Protein AF-A0A7X9T8T2-F1 (afdb_monomer)

Sequence (191 aa):
MSHIACLCGNDVRENNYENVWNFVADSLMDELADSQAFFGLEYRPGEKSEVWHCQECDRLILFDDGGIYVTRYMRRASGGKPPVGPDARRGVLYNDELFFDEIDRYLSEKTKRGEAPDYEFFDAKYAEGNPLLTSRIMRREVFDNPSSSFGNWYRAELSKTSLAIFDQNDVAYACPLKQWLVSPEDMAKLA

Mean predicted aligned error: 5.01 Å

Nearest PDB structures (foldseek):
  4lo0-assembly1_A  TM=2.371E-01  e=5.277E+00  Clostridium botulinum
  7seu-assembly4_D  TM=2.575E-01  e=8.561E+00  Escherichia coli
  3k8g-assembly2_B  TM=1.343E-01  e=2.005E+00  Treponema pallidum
  3tzg-assembly1_A  TM=1.684E-01  e=5.956E+00  Phocaeicola vulgatus ATCC 8482

Radius of gyration: 17.0 Å; Cα contacts (8 Å, |Δi|>4): 380; chains: 1; bounding box: 46×30×49 Å

Organism: NCBI:txid604330

Foldseek 3Di:
DPQPAPPVRHRQPPPDLLFKKKWAFPVQLVVCQQPFAPLQRAQDVLGMWIWGADPVQRKIFIDSHPPPDGPFIWHWDDDDDPPPDPSKTKGKMFRNPQQVVQVCVVVVVCCVVVNDWDADRHDPVPCPPHGHNGSNVCCCAPQVDPVHDGPGMFTWIDGSFKIFTDHSPPPVSPDTPIMITTDPVVVVVRD

pLDDT: mean 89.3, std 10.91, range [36.34, 98.12]

Secondary structure (DSSP, 8-state):
----B-TTS-BSSSS-TTSEEEEEEHHHHHHTTTTSBSTTPPP-TTTEEEEEEETTTTEEEEETTSSSS--EEEEEP-SS-----TT-EEEEEEEHHHHHHHHHHHHHHHHHTTSSPPPBSS-TTT-TTPPB-BHHHHIIIIIS-TT----SEEEEEE-SSEEEEE-TT-TT--S-SEEEEE-HHHHTT--

Structure (mmCIF, N/CA/C/O backbone):
data_AF-A0A7X9T8T2-F1
#
_entry.id   AF-A0A7X9T8T2-F1
#
loop_
_atom_site.group_PDB
_atom_site.id
_atom_site.type_symbol
_atom_site.label_atom_id
_atom_site.label_alt_id
_atom_site.label_comp_id
_atom_site.label_asym_id
_atom_site.label_entity_id
_atom_site.label_seq_id
_atom_site.pdbx_PDB_ins_code
_atom_site.Cartn_x
_atom_site.Cartn_y
_atom_site.Cartn_z
_atom_site.occupancy
_atom_site.B_iso_or_equiv
_atom_site.auth_seq_id
_atom_site.auth_comp_id
_atom_site.auth_asym_id
_atom_site.auth_atom_id
_atom_site.pdbx_PDB_model_num
ATOM 1 N N . MET A 1 1 ? 27.676 5.210 5.638 1.00 36.34 1 MET A N 1
ATOM 2 C CA . MET A 1 1 ? 26.264 4.797 5.525 1.00 36.34 1 MET A CA 1
ATOM 3 C C . MET A 1 1 ? 25.852 5.108 4.103 1.00 36.34 1 MET A C 1
ATOM 5 O O . MET A 1 1 ? 26.051 6.240 3.689 1.00 36.34 1 MET A O 1
ATOM 9 N N . SER A 1 2 ? 25.450 4.114 3.315 1.00 39.50 2 SER A N 1
ATOM 10 C CA . SER A 1 2 ? 24.982 4.341 1.947 1.00 39.50 2 SER A CA 1
ATOM 11 C C . SER A 1 2 ? 23.718 5.192 2.008 1.00 39.50 2 SER A C 1
ATOM 13 O O . SER A 1 2 ? 22.711 4.742 2.548 1.00 39.50 2 SER A O 1
ATOM 15 N N . HIS A 1 3 ? 23.787 6.425 1.512 1.00 49.03 3 HIS A N 1
ATOM 16 C CA . HIS A 1 3 ? 22.599 7.236 1.285 1.00 49.03 3 HIS A CA 1
ATOM 17 C C . HIS A 1 3 ? 21.696 6.434 0.345 1.00 49.03 3 HIS A C 1
ATOM 19 O O . HIS A 1 3 ? 22.107 6.118 -0.774 1.00 49.03 3 HIS A O 1
ATOM 25 N N . ILE A 1 4 ? 20.514 6.032 0.815 1.00 63.31 4 ILE A N 1
ATOM 26 C CA . ILE A 1 4 ? 19.473 5.459 -0.040 1.00 63.31 4 ILE A CA 1
ATOM 27 C C . ILE A 1 4 ? 18.920 6.637 -0.850 1.00 63.31 4 ILE A C 1
ATOM 29 O O . ILE A 1 4 ? 17.891 7.220 -0.539 1.00 63.31 4 ILE A O 1
ATOM 33 N N . ALA A 1 5 ? 19.696 7.073 -1.834 1.00 70.88 5 ALA A N 1
ATOM 34 C CA . ALA A 1 5 ? 19.354 8.158 -2.733 1.00 70.88 5 ALA A CA 1
ATOM 35 C C . ALA A 1 5 ? 18.740 7.575 -4.007 1.00 70.88 5 ALA A C 1
ATOM 37 O O . ALA A 1 5 ? 19.038 6.448 -4.415 1.00 70.88 5 ALA A O 1
ATOM 38 N N . CYS A 1 6 ? 17.898 8.356 -4.674 1.00 85.62 6 CYS A N 1
ATOM 39 C CA . CYS A 1 6 ? 17.460 8.006 -6.013 1.00 85.62 6 CYS A CA 1
ATOM 40 C C . CYS A 1 6 ? 18.664 7.982 -6.962 1.00 85.62 6 CYS A C 1
ATOM 42 O O . CYS A 1 6 ? 19.584 8.789 -6.848 1.00 85.62 6 CYS A O 1
ATOM 44 N N . LEU A 1 7 ? 18.621 7.120 -7.980 1.00 86.62 7 LEU A N 1
ATOM 45 C CA . LEU A 1 7 ? 19.662 7.039 -9.011 1.00 86.62 7 LEU A CA 1
ATOM 46 C C . LEU A 1 7 ? 19.849 8.340 -9.821 1.00 86.62 7 LEU A C 1
ATOM 48 O O . LEU A 1 7 ? 20.825 8.451 -10.558 1.00 86.62 7 LEU A O 1
ATOM 52 N N . CYS A 1 8 ? 18.942 9.321 -9.708 1.00 86.75 8 CYS A N 1
ATOM 53 C CA . CYS A 1 8 ? 19.137 10.665 -10.270 1.00 86.75 8 CYS A CA 1
ATOM 54 C C . CYS A 1 8 ? 20.032 11.577 -9.412 1.00 86.75 8 CYS A C 1
ATOM 56 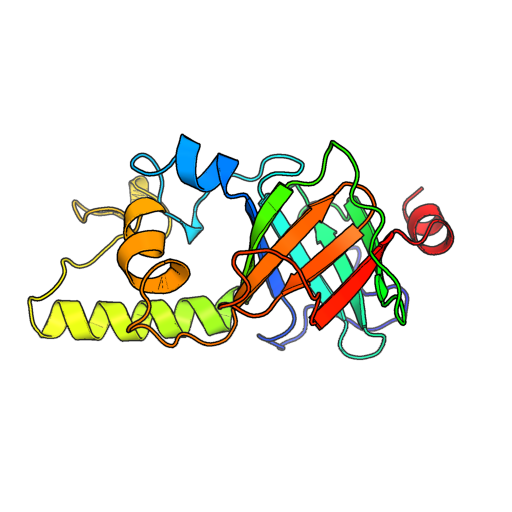O O . CYS A 1 8 ? 20.343 12.679 -9.848 1.00 86.75 8 CYS A O 1
ATOM 58 N N . GLY A 1 9 ? 20.447 11.131 -8.223 1.00 81.50 9 GLY A N 1
ATOM 59 C CA . GLY A 1 9 ? 21.241 11.910 -7.272 1.00 81.50 9 GLY A CA 1
ATOM 60 C C . GLY A 1 9 ? 20.423 12.626 -6.196 1.00 81.50 9 GLY A C 1
ATOM 61 O O . GLY A 1 9 ? 21.025 13.190 -5.289 1.00 81.50 9 GLY A O 1
ATOM 62 N N . ASN A 1 10 ? 19.087 12.579 -6.261 1.00 81.81 10 ASN A N 1
ATOM 63 C CA . ASN A 1 10 ? 18.230 13.170 -5.233 1.00 81.81 10 ASN A CA 1
ATOM 64 C C . ASN A 1 10 ? 18.219 12.333 -3.951 1.00 81.81 10 ASN A C 1
ATOM 66 O O . ASN A 1 10 ? 17.995 11.117 -4.016 1.00 81.81 10 ASN A O 1
ATOM 70 N N . ASP A 1 11 ? 18.356 12.985 -2.798 1.00 78.19 11 ASP A N 1
ATOM 71 C CA . ASP A 1 11 ? 18.040 12.359 -1.518 1.00 78.19 11 ASP A CA 1
ATOM 72 C C . ASP A 1 11 ? 16.519 12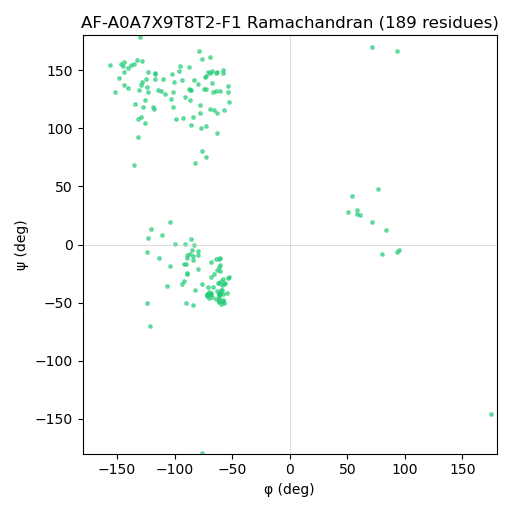.357 -1.338 1.00 78.19 11 ASP A C 1
ATOM 74 O O . ASP A 1 11 ? 15.873 13.400 -1.265 1.00 78.19 11 ASP A O 1
ATOM 78 N N . VAL A 1 12 ? 15.924 11.166 -1.344 1.00 73.50 12 VAL A N 1
ATOM 79 C CA . VAL A 1 12 ? 14.466 11.022 -1.276 1.00 73.50 12 VAL A CA 1
ATOM 80 C C . VAL A 1 12 ? 13.961 11.189 0.161 1.00 73.50 12 VAL A C 1
ATOM 82 O O . VAL A 1 12 ? 12.787 11.503 0.349 1.00 73.50 12 VAL A O 1
ATOM 85 N N . ARG A 1 13 ? 14.820 11.010 1.175 1.00 66.44 13 ARG A N 1
ATOM 86 C CA . ARG A 1 13 ? 14.401 10.959 2.581 1.00 66.44 13 ARG A CA 1
ATOM 87 C C . ARG A 1 13 ? 14.437 12.318 3.285 1.00 66.44 13 ARG A C 1
ATOM 89 O O . ARG A 1 13 ? 13.821 12.456 4.339 1.00 66.44 13 ARG A O 1
ATOM 96 N N . GLU A 1 14 ? 15.120 13.329 2.751 1.00 55.59 14 GLU A N 1
ATOM 97 C CA . GLU A 1 14 ? 15.222 14.616 3.450 1.00 55.59 14 GLU A CA 1
ATOM 98 C C . GLU A 1 14 ? 13.897 15.412 3.414 1.00 55.59 14 GLU A C 1
ATOM 100 O O . GLU A 1 14 ? 13.559 16.068 2.433 1.00 55.59 14 GLU A O 1
ATOM 105 N N . ASN A 1 15 ? 13.172 15.377 4.543 1.00 54.19 15 ASN A N 1
ATOM 106 C CA . ASN A 1 15 ? 12.112 16.310 4.964 1.00 54.19 15 ASN A CA 1
ATOM 107 C C . ASN A 1 15 ? 10.900 16.479 4.030 1.00 54.19 15 ASN A C 1
ATOM 109 O O . ASN A 1 15 ? 10.284 17.547 4.028 1.00 54.19 15 ASN A O 1
ATOM 113 N N . ASN A 1 16 ? 10.529 15.454 3.260 1.00 76.75 16 ASN A N 1
ATOM 114 C CA . ASN A 1 16 ? 9.307 15.503 2.463 1.00 76.75 16 ASN A CA 1
ATOM 115 C C . ASN A 1 16 ? 8.383 14.316 2.750 1.00 76.75 16 ASN A C 1
ATOM 117 O O . ASN A 1 16 ? 8.593 13.203 2.264 1.00 76.75 16 ASN A O 1
ATOM 121 N N . TYR A 1 17 ? 7.326 14.617 3.502 1.00 79.25 17 TYR A N 1
ATOM 122 C CA . TYR A 1 17 ? 6.273 13.692 3.913 1.00 79.25 17 TYR A CA 1
ATOM 123 C C . TYR A 1 17 ? 5.522 13.069 2.725 1.00 79.25 17 TYR A C 1
ATOM 125 O O . TYR A 1 17 ? 4.906 12.018 2.848 1.00 79.25 17 TYR A O 1
ATOM 133 N N . GLU A 1 18 ? 5.610 13.654 1.528 1.00 84.50 18 GLU A N 1
ATOM 134 C CA . GLU A 1 18 ? 4.958 13.139 0.319 1.00 84.50 18 GLU A CA 1
ATOM 135 C C . GLU A 1 18 ? 5.715 11.977 -0.347 1.00 84.50 18 GLU A C 1
ATOM 137 O O . GLU A 1 18 ? 5.194 11.352 -1.276 1.00 84.50 18 GLU A O 1
ATOM 142 N N . ASN A 1 19 ? 6.942 11.676 0.089 1.00 88.50 19 ASN A N 1
ATOM 143 C CA . ASN A 1 19 ? 7.823 10.760 -0.636 1.00 88.50 19 ASN A CA 1
ATOM 144 C C . ASN A 1 19 ? 7.658 9.293 -0.234 1.00 88.50 19 ASN A C 1
ATOM 146 O O . ASN A 1 19 ? 7.966 8.423 -1.046 1.00 88.50 19 ASN A O 1
ATOM 150 N N . VAL A 1 20 ? 7.196 8.993 0.981 1.00 92.38 20 VAL A N 1
ATOM 151 C CA . VAL A 1 20 ? 7.118 7.615 1.488 1.00 92.38 20 VAL A CA 1
ATOM 152 C C . VAL A 1 20 ? 5.683 7.116 1.431 1.00 92.38 20 VAL A C 1
ATOM 154 O O . VAL A 1 20 ? 4.761 7.736 1.954 1.00 92.38 20 VAL A O 1
ATOM 157 N N . TRP A 1 21 ? 5.494 5.984 0.767 1.00 95.56 21 TRP A N 1
ATOM 158 C CA . TRP A 1 21 ? 4.210 5.318 0.609 1.00 95.56 21 TRP A CA 1
ATOM 159 C C . TRP A 1 21 ? 4.333 3.854 1.018 1.00 95.56 21 TRP A C 1
ATOM 161 O O . TRP A 1 21 ? 5.411 3.274 0.965 1.00 95.56 21 TRP A O 1
ATOM 171 N N . ASN A 1 22 ? 3.217 3.228 1.361 1.00 96.69 22 ASN A N 1
ATOM 172 C CA . ASN A 1 22 ? 3.134 1.818 1.695 1.00 96.69 22 ASN A CA 1
ATOM 173 C C . ASN A 1 22 ? 2.078 1.152 0.826 1.00 96.69 22 ASN A C 1
ATOM 175 O O . ASN A 1 22 ? 0.919 1.570 0.806 1.00 96.69 22 ASN A O 1
ATOM 179 N N . PHE A 1 23 ? 2.482 0.106 0.114 1.00 97.81 23 PHE A N 1
ATOM 180 C CA . PHE A 1 23 ? 1.555 -0.814 -0.524 1.00 97.81 23 PHE A CA 1
ATOM 181 C C . PHE A 1 23 ? 1.174 -1.906 0.471 1.00 97.81 23 PHE A C 1
ATOM 183 O O . PHE A 1 23 ? 2.058 -2.490 1.094 1.00 97.81 23 PHE A O 1
ATOM 190 N N . VAL A 1 24 ? -0.118 -2.213 0.575 1.00 98.06 24 VAL A N 1
ATOM 191 C CA . VAL A 1 24 ? -0.641 -3.346 1.346 1.00 98.06 24 VAL A CA 1
ATOM 192 C C . VAL A 1 24 ? -1.676 -4.076 0.501 1.00 98.06 24 VAL A C 1
ATOM 194 O O . VAL A 1 24 ? -2.684 -3.495 0.097 1.00 98.06 24 VAL A O 1
ATOM 197 N N . ALA A 1 25 ? -1.431 -5.356 0.248 1.00 97.38 25 ALA A N 1
ATOM 198 C CA . ALA A 1 25 ? -2.303 -6.224 -0.518 1.00 97.38 25 ALA A CA 1
ATOM 199 C C . ALA A 1 25 ? -3.594 -6.563 0.235 1.00 97.38 25 ALA A C 1
ATOM 201 O O . ALA A 1 25 ? -3.618 -6.731 1.457 1.00 97.38 25 ALA A O 1
ATOM 202 N N . ASP A 1 26 ? -4.662 -6.757 -0.533 1.00 96.81 26 ASP A N 1
ATOM 203 C CA . ASP A 1 26 ? -5.957 -7.204 -0.034 1.00 96.81 26 ASP A CA 1
ATOM 204 C C . ASP A 1 26 ? -5.866 -8.559 0.663 1.00 96.81 26 ASP A C 1
ATOM 206 O O . ASP A 1 26 ? -6.460 -8.734 1.722 1.00 96.81 26 ASP A O 1
ATOM 210 N N . SER A 1 27 ? -5.066 -9.485 0.125 1.00 96.50 27 SER A N 1
ATOM 211 C CA . SER A 1 27 ? -4.855 -10.802 0.729 1.00 96.50 27 SER A CA 1
ATOM 212 C C . SER A 1 27 ? -4.251 -10.721 2.130 1.00 96.50 27 SER A C 1
ATOM 214 O O . SER A 1 27 ? -4.708 -11.434 3.020 1.00 96.50 27 SER A O 1
ATOM 216 N N . LEU A 1 28 ? -3.277 -9.834 2.353 1.00 97.31 28 LEU A N 1
ATOM 217 C CA . LEU A 1 28 ? -2.692 -9.618 3.677 1.00 97.31 28 LEU A CA 1
ATOM 218 C C . LEU A 1 28 ? -3.685 -8.968 4.641 1.00 97.31 28 LEU A C 1
ATOM 220 O O . LEU A 1 28 ? -3.786 -9.380 5.798 1.00 97.31 28 LEU A O 1
ATOM 224 N N . MET A 1 29 ? -4.435 -7.970 4.160 1.00 97.75 29 MET A N 1
ATOM 225 C CA . MET A 1 29 ? -5.488 -7.334 4.950 1.00 97.75 29 MET A CA 1
ATOM 226 C C . MET A 1 29 ? -6.567 -8.332 5.373 1.00 97.75 29 MET A C 1
ATOM 228 O O . MET A 1 29 ? -7.035 -8.245 6.504 1.00 97.75 29 MET A O 1
ATOM 232 N N . ASP A 1 30 ? -6.943 -9.263 4.494 1.00 97.50 30 ASP A N 1
ATOM 233 C CA . ASP A 1 30 ? -7.943 -10.296 4.768 1.00 97.50 30 ASP A CA 1
ATOM 234 C C . ASP A 1 30 ? -7.420 -11.360 5.738 1.00 97.50 30 ASP A C 1
ATOM 236 O O . ASP A 1 30 ? -8.119 -11.733 6.681 1.00 97.50 30 ASP A O 1
ATOM 240 N N . GLU A 1 31 ? -6.187 -11.833 5.539 1.00 97.69 31 GLU A N 1
ATOM 241 C CA . GLU A 1 31 ? -5.570 -12.848 6.399 1.00 97.69 31 GLU A CA 1
ATOM 242 C C . GLU A 1 31 ? -5.423 -12.356 7.845 1.00 97.69 31 GLU A C 1
ATOM 244 O O . GLU A 1 31 ? -5.711 -13.095 8.786 1.00 97.69 31 GLU A O 1
ATOM 249 N N . LEU A 1 32 ? -5.005 -11.099 8.024 1.00 96.31 32 LEU A N 1
ATOM 250 C CA . LEU A 1 32 ? -4.695 -10.508 9.329 1.00 96.31 32 LEU A CA 1
ATOM 251 C C . LEU A 1 32 ? -5.784 -9.547 9.830 1.00 96.31 32 LEU A C 1
ATOM 253 O O . LEU A 1 32 ? -5.533 -8.730 10.719 1.00 96.31 32 LEU A O 1
ATOM 257 N N . ALA A 1 33 ? -6.998 -9.652 9.277 1.00 96.38 33 ALA A N 1
ATOM 258 C CA . ALA A 1 33 ? -8.069 -8.662 9.405 1.00 96.38 33 ALA A CA 1
ATOM 259 C C . ALA A 1 33 ? -8.437 -8.266 10.841 1.00 96.38 33 ALA A C 1
ATOM 261 O O . ALA A 1 33 ? -8.900 -7.144 11.057 1.00 96.38 33 ALA A O 1
ATOM 262 N N . ASP A 1 34 ? -8.242 -9.175 11.799 1.00 95.69 34 ASP A N 1
ATOM 263 C CA . ASP A 1 34 ? -8.596 -8.999 13.213 1.00 95.69 34 ASP A CA 1
ATOM 264 C C . ASP A 1 34 ? -7.413 -9.193 14.173 1.00 95.69 34 ASP A C 1
ATOM 266 O O . ASP A 1 34 ? -7.560 -8.988 15.375 1.00 95.69 34 ASP A O 1
ATOM 270 N N . SER A 1 35 ? -6.252 -9.623 13.672 1.00 93.94 35 SER A N 1
ATOM 271 C CA . SER A 1 35 ? -5.139 -10.085 14.512 1.00 93.94 35 SER A CA 1
ATOM 272 C C . SER A 1 35 ? -3.998 -9.084 14.651 1.00 93.94 35 SER A C 1
ATOM 274 O O . SER A 1 35 ? -3.182 -9.235 15.556 1.00 93.94 35 SER A O 1
ATOM 276 N N . GLN A 1 36 ? -3.905 -8.096 13.758 1.00 95.50 36 GLN A N 1
ATOM 277 C CA . GLN A 1 36 ? -2.849 -7.081 13.770 1.00 95.50 36 GLN A CA 1
ATOM 278 C C . GLN A 1 36 ? -3.417 -5.690 13.481 1.00 95.50 36 GLN A C 1
ATOM 280 O O . GLN A 1 36 ? -4.464 -5.545 12.842 1.00 95.50 36 GLN A O 1
ATOM 285 N N . ALA A 1 37 ? -2.713 -4.664 13.961 1.00 97.00 37 ALA A N 1
ATOM 286 C CA . ALA A 1 37 ? -3.009 -3.284 13.611 1.00 97.00 37 ALA A CA 1
ATOM 287 C C . ALA A 1 37 ? -2.566 -3.002 12.167 1.00 97.00 37 ALA A C 1
ATOM 289 O O . ALA A 1 37 ? -1.550 -3.524 11.709 1.00 97.00 37 ALA A O 1
ATOM 290 N N . PHE A 1 38 ? -3.327 -2.183 11.444 1.00 97.69 38 PHE A N 1
ATOM 291 C CA . PHE A 1 38 ? -3.130 -1.956 10.013 1.00 97.69 38 PHE A CA 1
ATOM 292 C C . PHE A 1 38 ? -1.758 -1.344 9.686 1.00 97.69 38 PHE A C 1
ATOM 294 O O . PHE A 1 38 ? -1.033 -1.861 8.833 1.00 97.69 38 PHE A O 1
ATOM 301 N N . PHE A 1 39 ? -1.360 -0.281 10.392 1.00 95.94 39 PHE A N 1
ATOM 302 C CA . PHE A 1 39 ? -0.064 0.365 10.150 1.00 95.94 39 PHE A CA 1
ATOM 303 C C . PHE A 1 39 ? 1.107 -0.539 10.565 1.00 95.94 39 PHE A C 1
ATOM 305 O O . PHE A 1 39 ? 2.168 -0.514 9.939 1.00 95.94 39 PHE A O 1
ATOM 312 N N . GLY A 1 40 ? 0.877 -1.421 11.540 1.00 94.56 40 GLY A N 1
ATOM 313 C CA . GLY A 1 40 ? 1.831 -2.423 12.012 1.00 94.56 40 GLY A CA 1
ATOM 314 C C . GLY A 1 40 ? 1.853 -3.748 11.250 1.00 94.56 40 GLY A C 1
ATOM 315 O O . GLY A 1 40 ? 2.574 -4.647 11.674 1.00 94.56 40 GLY A O 1
ATOM 316 N N . LEU A 1 41 ? 1.095 -3.900 10.153 1.00 95.81 41 LEU A N 1
ATOM 317 C CA . LEU A 1 41 ? 1.092 -5.150 9.383 1.00 95.81 41 LEU A CA 1
ATOM 318 C C . LEU A 1 41 ? 2.514 -5.554 8.982 1.00 95.81 41 LEU A C 1
ATOM 320 O O . LEU A 1 41 ? 3.304 -4.724 8.526 1.00 95.81 41 LEU A O 1
ATOM 324 N N . GLU A 1 42 ? 2.823 -6.836 9.125 1.00 93.31 42 GLU A N 1
ATOM 325 C CA . GLU A 1 42 ? 4.143 -7.370 8.804 1.00 93.31 42 GLU A CA 1
ATOM 326 C C . GLU A 1 42 ? 4.505 -7.252 7.312 1.00 93.31 42 GLU A C 1
ATOM 328 O O . GLU A 1 42 ? 3.657 -7.348 6.420 1.00 93.31 42 GLU A O 1
ATOM 333 N N . TYR A 1 43 ? 5.799 -7.072 7.035 1.00 91.25 43 TYR A N 1
ATOM 334 C CA . TYR A 1 43 ? 6.327 -7.063 5.674 1.00 91.25 43 TYR A CA 1
ATOM 335 C C . TYR A 1 43 ? 6.458 -8.488 5.142 1.00 91.25 43 TYR A C 1
ATOM 337 O O . TYR A 1 43 ? 7.184 -9.315 5.697 1.00 91.25 43 TYR A O 1
ATOM 345 N N . ARG A 1 44 ? 5.761 -8.769 4.039 1.00 91.06 44 ARG A N 1
ATOM 346 C CA . ARG A 1 44 ? 5.848 -10.039 3.314 1.00 91.06 44 ARG A CA 1
ATOM 347 C C . ARG A 1 44 ? 6.044 -9.750 1.822 1.00 91.06 44 ARG A C 1
ATOM 349 O O . ARG A 1 44 ? 5.289 -8.941 1.274 1.00 91.06 44 ARG A O 1
ATOM 356 N N . PRO A 1 45 ? 7.000 -10.411 1.140 1.00 84.38 45 PRO A N 1
ATOM 357 C CA . PRO A 1 45 ? 7.285 -10.145 -0.267 1.00 84.38 45 PRO A CA 1
ATOM 358 C C . PRO A 1 45 ? 6.042 -10.213 -1.162 1.00 84.38 45 PRO A C 1
ATOM 360 O O . PRO A 1 45 ? 5.372 -11.242 -1.234 1.00 84.38 45 PRO A O 1
ATOM 363 N N . GLY A 1 46 ? 5.759 -9.113 -1.866 1.00 83.62 46 GLY A N 1
ATOM 364 C CA . GLY A 1 46 ? 4.604 -8.973 -2.762 1.00 83.62 46 GLY A CA 1
ATOM 365 C C . GLY A 1 46 ? 3.270 -8.662 -2.073 1.00 83.62 46 GLY A C 1
ATOM 366 O O . GLY A 1 46 ? 2.306 -8.352 -2.764 1.00 83.62 46 GLY A O 1
ATOM 367 N N . GLU A 1 47 ? 3.206 -8.711 -0.743 1.00 94.31 47 GLU A N 1
ATOM 368 C CA . GLU A 1 47 ? 1.998 -8.423 0.039 1.00 94.31 47 GLU A CA 1
ATOM 369 C C . GLU A 1 47 ? 2.080 -7.069 0.756 1.00 94.31 47 GLU A C 1
ATOM 371 O O . GLU A 1 47 ? 1.074 -6.376 0.855 1.00 94.31 47 GLU A O 1
ATOM 376 N N . LYS A 1 48 ? 3.263 -6.661 1.230 1.00 96.25 48 LYS A N 1
ATOM 377 C CA . LYS A 1 48 ? 3.499 -5.314 1.763 1.00 96.25 48 LYS A CA 1
ATOM 378 C C . LYS A 1 48 ? 4.866 -4.804 1.328 1.00 96.25 48 LYS A C 1
ATOM 380 O O . LYS A 1 48 ? 5.850 -5.536 1.421 1.00 96.25 48 LYS A O 1
ATOM 385 N N . SER A 1 49 ? 4.914 -3.555 0.875 1.00 95.75 49 SER A N 1
ATOM 386 C CA . SER A 1 49 ? 6.152 -2.906 0.438 1.00 95.75 49 SER A CA 1
ATOM 387 C C . SER A 1 49 ? 6.141 -1.433 0.815 1.00 95.75 49 SER A C 1
ATOM 389 O O . SER A 1 49 ? 5.149 -0.744 0.581 1.00 95.75 49 SER A O 1
ATOM 391 N N . GLU A 1 50 ? 7.270 -0.939 1.305 1.00 94.88 50 GLU A N 1
ATOM 392 C CA . GLU A 1 50 ? 7.527 0.495 1.383 1.00 94.88 50 GLU A CA 1
ATOM 393 C C . GLU A 1 50 ? 7.958 0.978 -0.010 1.00 94.88 50 GLU A C 1
ATOM 395 O O . GLU A 1 50 ? 8.693 0.298 -0.735 1.00 94.88 50 GLU A O 1
ATOM 400 N N . VAL A 1 51 ? 7.451 2.130 -0.426 1.00 94.75 51 VAL A N 1
ATOM 401 C CA . VAL A 1 51 ? 7.591 2.681 -1.771 1.00 94.75 51 VAL A CA 1
ATOM 402 C C . VAL A 1 51 ? 8.015 4.132 -1.645 1.00 94.75 51 VAL A C 1
ATOM 404 O O . VAL A 1 51 ? 7.225 4.995 -1.275 1.00 94.75 51 VAL A O 1
ATOM 407 N N . TRP A 1 52 ? 9.267 4.417 -1.982 1.00 94.00 52 TRP A N 1
ATOM 408 C CA . TRP A 1 52 ? 9.763 5.784 -2.025 1.00 94.00 52 TRP A CA 1
ATOM 409 C C . TRP A 1 52 ? 9.579 6.359 -3.418 1.00 94.00 52 TRP A C 1
ATOM 411 O O . TRP A 1 52 ? 10.032 5.786 -4.413 1.00 94.00 52 TRP A O 1
ATOM 421 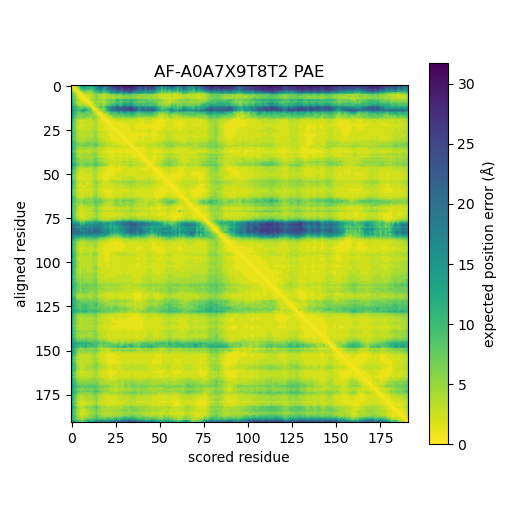N N . HIS A 1 53 ? 8.941 7.517 -3.484 1.00 93.50 53 HIS A N 1
ATOM 422 C CA . HIS A 1 53 ? 8.704 8.267 -4.701 1.00 93.50 53 HIS A CA 1
ATOM 423 C C . HIS A 1 53 ? 9.692 9.424 -4.813 1.00 93.50 53 HIS A C 1
ATOM 425 O O . HIS A 1 53 ? 9.729 10.333 -3.991 1.00 93.50 53 HIS A O 1
ATOM 431 N N . CYS A 1 54 ? 10.510 9.402 -5.863 1.00 91.88 54 CYS A N 1
ATOM 432 C CA . CYS A 1 54 ? 11.385 10.516 -6.188 1.00 91.88 54 CYS A CA 1
ATOM 433 C C . CYS A 1 54 ? 10.612 11.562 -6.999 1.00 91.88 54 CYS A C 1
ATOM 435 O O . CYS A 1 54 ? 10.340 11.344 -8.180 1.00 91.88 54 CYS A O 1
ATOM 437 N N . GLN A 1 55 ? 10.320 12.718 -6.404 1.00 88.75 55 GLN A N 1
ATOM 438 C CA . GLN A 1 55 ? 9.572 13.788 -7.074 1.00 88.75 55 GLN A CA 1
ATOM 439 C C . GLN A 1 55 ? 10.314 14.419 -8.265 1.00 88.75 55 GLN A C 1
ATOM 441 O O . GLN A 1 55 ? 9.671 14.916 -9.186 1.00 88.75 55 GLN A O 1
ATOM 446 N N . GLU A 1 56 ? 11.650 14.362 -8.295 1.00 89.75 56 GLU A N 1
ATOM 447 C CA . GLU A 1 56 ? 12.434 14.959 -9.386 1.00 89.75 56 GLU A CA 1
ATOM 448 C C . GLU A 1 56 ? 12.325 14.190 -10.707 1.00 89.75 56 GLU A C 1
ATOM 450 O O . GLU A 1 56 ? 12.230 14.786 -11.778 1.00 89.75 56 GLU A O 1
ATOM 455 N N . CYS A 1 57 ? 12.374 12.857 -10.648 1.00 91.19 57 CYS A N 1
ATOM 456 C CA . CYS A 1 57 ? 12.418 12.006 -11.842 1.00 91.19 57 CYS A CA 1
ATOM 457 C C . CYS A 1 57 ? 11.284 10.979 -11.913 1.00 91.19 57 CYS A C 1
ATOM 459 O O . CYS A 1 57 ? 11.276 10.133 -12.808 1.00 91.19 57 CYS A O 1
ATOM 461 N N . ASP A 1 58 ? 10.338 11.048 -10.976 1.00 93.00 58 ASP A N 1
ATOM 462 C CA . ASP A 1 58 ? 9.150 10.199 -10.896 1.00 93.00 58 ASP A CA 1
ATOM 463 C C . ASP A 1 58 ? 9.475 8.695 -10.806 1.00 93.00 58 ASP A C 1
ATOM 465 O O . ASP A 1 58 ? 8.701 7.840 -11.238 1.00 93.00 58 ASP A O 1
ATOM 469 N N . ARG A 1 59 ? 10.659 8.357 -10.281 1.00 93.50 59 ARG A N 1
ATOM 470 C CA . ARG A 1 59 ? 11.101 6.976 -10.049 1.00 93.50 59 ARG A CA 1
ATOM 471 C C . ARG A 1 59 ? 10.547 6.473 -8.722 1.00 93.50 59 ARG A C 1
ATOM 473 O O . ARG A 1 59 ? 10.549 7.211 -7.739 1.00 93.50 59 ARG A O 1
ATOM 480 N N . LEU A 1 60 ? 10.158 5.202 -8.695 1.00 94.44 60 LEU A N 1
ATOM 481 C CA . LEU A 1 60 ? 9.852 4.489 -7.461 1.00 94.44 60 LEU A CA 1
ATOM 482 C C . LEU A 1 60 ? 11.020 3.602 -7.042 1.00 94.44 60 LEU A C 1
ATOM 484 O O . LEU A 1 60 ? 11.642 2.939 -7.880 1.00 94.44 60 LEU A O 1
ATOM 488 N N . ILE A 1 61 ? 11.282 3.582 -5.742 1.00 93.50 61 ILE A N 1
ATOM 489 C CA . ILE A 1 61 ? 12.258 2.728 -5.069 1.00 93.50 61 ILE A CA 1
ATOM 490 C C . ILE A 1 61 ? 11.466 1.875 -4.081 1.00 93.50 61 ILE A C 1
ATOM 492 O O . ILE A 1 61 ? 10.785 2.424 -3.222 1.00 93.50 61 ILE A O 1
ATOM 496 N N . LEU A 1 62 ? 11.484 0.553 -4.238 1.00 93.62 62 LEU A N 1
ATOM 497 C CA . LEU A 1 62 ? 10.648 -0.342 -3.436 1.00 93.62 62 LEU A CA 1
ATOM 498 C C . LEU A 1 62 ? 11.484 -1.163 -2.459 1.00 93.62 62 LEU A C 1
ATOM 500 O O . LEU A 1 62 ? 12.542 -1.681 -2.828 1.00 93.62 62 LEU A O 1
ATOM 504 N N . PHE A 1 63 ? 10.934 -1.376 -1.269 1.00 93.06 63 PHE A N 1
ATOM 505 C CA . PHE A 1 63 ? 11.506 -2.174 -0.189 1.00 93.06 63 PHE A CA 1
ATOM 506 C C . PHE A 1 63 ? 10.453 -3.179 0.286 1.00 93.06 63 PHE A C 1
ATOM 508 O O . PHE A 1 63 ? 9.449 -2.802 0.886 1.00 93.06 63 PHE A O 1
ATOM 515 N N . ASP A 1 64 ? 10.663 -4.467 0.009 1.00 92.25 64 ASP A N 1
ATOM 516 C CA . ASP A 1 64 ? 9.737 -5.531 0.441 1.00 92.25 64 ASP A CA 1
ATOM 517 C C . ASP A 1 64 ? 9.975 -5.993 1.885 1.00 92.25 64 ASP A C 1
ATOM 519 O O . ASP A 1 64 ? 9.302 -6.901 2.366 1.00 92.25 64 ASP A O 1
ATOM 523 N N . ASP A 1 65 ?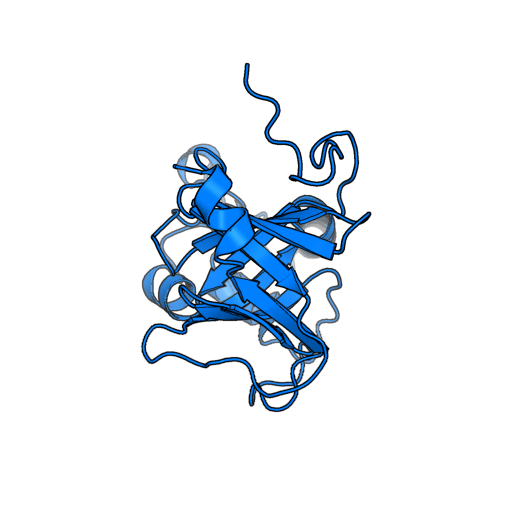 10.958 -5.403 2.559 1.00 87.75 65 ASP A N 1
ATOM 524 C CA . ASP A 1 65 ? 11.441 -5.784 3.886 1.00 87.75 65 ASP A CA 1
ATOM 525 C C . ASP A 1 65 ? 11.312 -4.660 4.925 1.00 87.75 65 ASP A C 1
ATOM 527 O O . ASP A 1 65 ? 11.892 -4.754 6.006 1.00 87.75 65 ASP A O 1
ATOM 531 N N . GLY A 1 66 ? 10.553 -3.606 4.612 1.00 82.69 66 GLY A N 1
ATOM 532 C CA . GLY A 1 66 ? 10.370 -2.457 5.502 1.00 82.69 66 GLY A CA 1
ATOM 533 C C . GLY A 1 66 ? 11.566 -1.515 5.534 1.00 82.69 66 GLY A C 1
ATOM 534 O O . GLY A 1 66 ? 12.052 -1.151 6.604 1.00 82.69 66 GLY A O 1
ATOM 535 N N . GLY A 1 67 ? 12.070 -1.158 4.352 1.00 83.62 67 GLY A N 1
ATOM 536 C CA . GLY A 1 67 ? 13.074 -0.105 4.200 1.00 83.62 67 GLY A CA 1
ATOM 537 C C . GLY A 1 67 ? 14.520 -0.552 4.426 1.00 83.62 67 GLY A C 1
ATOM 538 O O . GLY A 1 67 ? 15.400 0.303 4.547 1.00 83.62 67 GLY A O 1
ATOM 539 N N . ILE A 1 68 ? 14.801 -1.861 4.488 1.00 85.25 68 ILE A N 1
ATOM 540 C CA . ILE A 1 68 ? 16.156 -2.367 4.759 1.00 85.25 68 ILE A CA 1
ATOM 541 C C . ILE A 1 68 ? 16.967 -2.422 3.463 1.00 85.25 68 ILE A C 1
ATOM 543 O O . ILE A 1 68 ? 18.068 -1.866 3.403 1.00 85.25 68 ILE A O 1
ATOM 547 N N . TYR A 1 69 ? 16.432 -3.052 2.413 1.00 87.19 69 TYR A N 1
ATOM 548 C CA . TYR A 1 69 ? 17.115 -3.189 1.129 1.00 87.19 69 TYR A CA 1
ATOM 549 C C . TYR A 1 69 ? 16.240 -2.744 -0.039 1.00 87.19 69 TYR A C 1
ATOM 551 O O . TYR A 1 69 ? 15.064 -3.092 -0.150 1.00 87.19 69 TYR A O 1
ATOM 559 N N . VAL A 1 70 ? 16.847 -2.005 -0.974 1.00 90.19 70 VAL A N 1
ATOM 560 C CA . VAL A 1 70 ? 16.186 -1.691 -2.242 1.00 90.19 70 VAL A CA 1
ATOM 561 C C . VAL A 1 70 ? 15.994 -2.990 -3.017 1.00 90.19 70 VAL A C 1
ATOM 563 O O . VAL A 1 70 ? 16.955 -3.627 -3.444 1.00 90.19 70 VAL A O 1
ATOM 566 N N . THR A 1 71 ? 14.738 -3.359 -3.231 1.00 91.44 71 THR A N 1
ATOM 567 C CA . THR A 1 71 ? 14.363 -4.567 -3.972 1.00 91.44 71 THR A CA 1
ATOM 568 C C . THR A 1 71 ? 14.118 -4.282 -5.442 1.00 91.44 71 THR A C 1
ATOM 570 O O . THR A 1 71 ? 14.396 -5.138 -6.282 1.00 91.44 71 THR A O 1
ATOM 573 N N . ARG A 1 72 ? 13.580 -3.098 -5.771 1.00 91.62 72 ARG A N 1
ATOM 574 C CA . ARG A 1 72 ? 13.240 -2.712 -7.146 1.00 91.62 72 ARG A CA 1
ATOM 575 C C . ARG A 1 72 ? 13.382 -1.211 -7.375 1.00 91.62 72 ARG A C 1
ATOM 577 O O . ARG A 1 72 ? 12.980 -0.409 -6.537 1.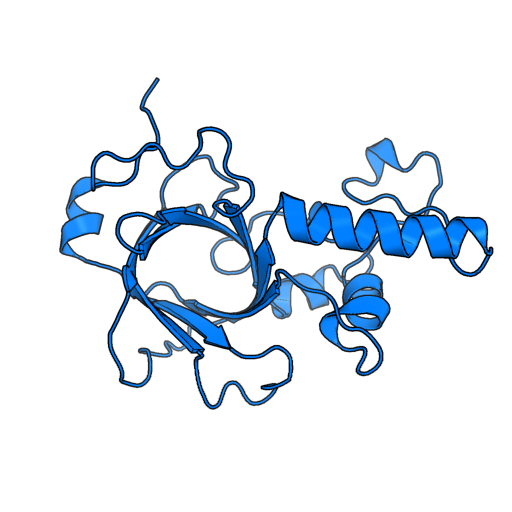00 91.6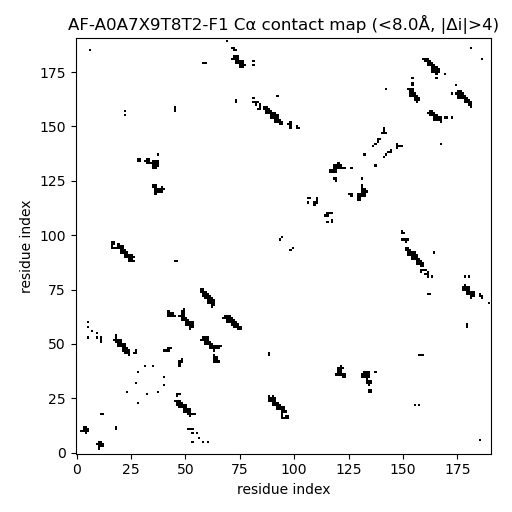2 72 ARG A O 1
ATOM 584 N N . TYR A 1 73 ? 13.839 -0.854 -8.573 1.00 93.38 73 TYR A N 1
ATOM 585 C CA . TYR A 1 73 ? 13.669 0.474 -9.157 1.00 93.38 73 TYR A CA 1
ATOM 586 C C . TYR A 1 73 ? 12.653 0.415 -10.297 1.00 93.38 73 TYR A C 1
ATOM 588 O O . TYR A 1 73 ? 12.788 -0.399 -11.217 1.00 93.38 73 TYR A O 1
ATOM 596 N N . MET A 1 74 ? 11.659 1.303 -10.268 1.00 93.69 74 MET A N 1
ATOM 597 C CA . MET A 1 74 ? 10.644 1.399 -11.316 1.00 93.69 74 MET A CA 1
ATOM 598 C C . MET A 1 74 ? 10.571 2.807 -11.906 1.00 93.69 74 MET A C 1
ATOM 600 O O . MET A 1 74 ? 10.554 3.799 -11.180 1.00 93.69 74 MET A O 1
ATOM 604 N N . ARG A 1 75 ? 10.495 2.902 -13.234 1.00 94.19 75 ARG A N 1
ATOM 605 C CA . ARG A 1 75 ? 10.327 4.169 -13.962 1.00 94.19 75 ARG A CA 1
ATOM 606 C C . ARG A 1 75 ? 8.884 4.323 -14.413 1.00 94.19 75 ARG A C 1
ATOM 608 O O . ARG A 1 75 ? 8.237 3.333 -14.760 1.00 94.19 75 ARG A O 1
ATOM 615 N N . ARG A 1 76 ? 8.394 5.562 -14.449 1.00 93.56 76 ARG A N 1
ATOM 616 C CA . ARG A 1 76 ? 7.052 5.847 -14.957 1.00 93.56 76 ARG A CA 1
ATOM 617 C C . ARG A 1 76 ? 6.939 5.427 -16.419 1.00 93.56 76 ARG A C 1
ATOM 619 O O . ARG A 1 76 ? 7.794 5.769 -17.232 1.00 93.56 76 ARG A O 1
ATOM 626 N N . ALA A 1 77 ? 5.867 4.715 -16.748 1.00 89.81 77 ALA A N 1
ATOM 627 C CA . ALA A 1 77 ? 5.543 4.360 -18.123 1.00 89.81 77 ALA A CA 1
ATOM 628 C C . ALA A 1 77 ? 4.436 5.273 -18.665 1.00 89.81 77 ALA A C 1
ATOM 630 O O . ALA A 1 77 ? 3.405 5.488 -18.023 1.00 89.81 77 ALA A O 1
ATOM 631 N N . SER A 1 78 ? 4.647 5.819 -19.861 1.00 80.19 78 SER A N 1
ATOM 632 C CA . SER A 1 78 ? 3.672 6.646 -20.570 1.00 80.19 78 SER A CA 1
ATOM 633 C C . SER A 1 78 ? 2.714 5.775 -21.388 1.00 80.19 78 SER A C 1
ATOM 635 O O . SER A 1 78 ? 3.048 5.306 -22.471 1.00 80.19 78 SER A O 1
ATOM 637 N N . GLY A 1 79 ? 1.492 5.595 -20.880 1.00 66.69 79 GLY A N 1
ATOM 638 C CA . GLY A 1 79 ? 0.421 4.882 -21.584 1.00 66.69 79 GLY A CA 1
ATOM 639 C C . GLY A 1 79 ? 0.617 3.362 -21.694 1.00 66.69 79 GLY A C 1
ATOM 640 O O . GLY A 1 79 ? 1.664 2.814 -21.360 1.00 66.69 79 GLY A O 1
ATOM 641 N N . GLY A 1 80 ? -0.432 2.673 -22.149 1.00 61.66 80 GLY A N 1
ATOM 642 C CA . GLY A 1 80 ? -0.496 1.207 -22.202 1.00 61.66 80 GLY A CA 1
ATOM 643 C C . GLY A 1 80 ? -1.142 0.586 -20.960 1.00 61.66 80 GLY A C 1
ATOM 644 O O . GLY A 1 80 ? -1.351 1.256 -19.953 1.00 61.66 80 GLY A O 1
ATOM 645 N N . LYS A 1 81 ? -1.490 -0.701 -21.054 1.00 62.72 81 LYS A N 1
ATOM 646 C CA . LYS A 1 81 ? -1.858 -1.499 -19.880 1.00 62.72 81 LYS A CA 1
ATOM 647 C C . LYS A 1 81 ? -0.568 -2.056 -19.274 1.00 62.72 81 LYS A C 1
ATOM 649 O O . LYS A 1 81 ? 0.246 -2.572 -20.046 1.00 62.72 81 LYS A O 1
ATOM 654 N N . PRO A 1 82 ? -0.367 -1.964 -17.952 1.00 59.00 82 PRO A N 1
ATOM 655 C CA . PRO A 1 82 ? 0.792 -2.573 -17.323 1.00 59.00 82 PRO A CA 1
ATOM 656 C C . PRO A 1 82 ? 0.794 -4.080 -17.617 1.00 59.00 82 PRO A C 1
ATOM 658 O O . PRO A 1 82 ? -0.276 -4.673 -17.800 1.00 59.00 82 PRO A O 1
ATOM 661 N N . PRO A 1 83 ? 1.968 -4.725 -17.684 1.00 59.94 83 PRO A N 1
ATOM 662 C CA . PRO A 1 83 ? 2.038 -6.172 -17.651 1.00 59.94 83 PRO A CA 1
ATOM 663 C C . PRO A 1 83 ? 1.505 -6.637 -16.291 1.00 59.94 83 PRO A C 1
ATOM 665 O O . PRO A 1 83 ? 2.220 -6.643 -15.293 1.00 59.94 83 PRO A O 1
ATOM 668 N N . VAL A 1 84 ? 0.221 -6.991 -16.257 1.00 63.50 84 VAL A N 1
ATOM 669 C CA . VAL A 1 84 ? -0.399 -7.649 -15.109 1.00 63.50 84 VAL A CA 1
ATOM 670 C C . VAL A 1 84 ? 0.044 -9.105 -15.155 1.00 63.50 84 VAL A C 1
ATOM 672 O O . VAL A 1 84 ? -0.425 -9.892 -15.981 1.00 63.50 84 VAL A O 1
ATOM 675 N N . GLY A 1 85 ? 1.038 -9.431 -14.335 1.00 64.94 85 GLY A N 1
ATOM 676 C CA . GLY A 1 85 ? 1.507 -10.798 -14.158 1.00 64.94 85 GLY A CA 1
ATOM 677 C C . GLY A 1 85 ? 0.544 -11.613 -13.287 1.00 64.94 85 GLY A C 1
ATOM 678 O O . GLY A 1 85 ? -0.232 -11.042 -12.522 1.00 64.94 85 GLY A O 1
ATOM 679 N N . PRO A 1 86 ? 0.589 -12.956 -13.351 1.00 71.94 86 PRO A N 1
ATOM 680 C CA . PRO A 1 86 ? -0.178 -13.820 -12.446 1.00 71.94 86 PRO A CA 1
ATOM 681 C C . PRO A 1 86 ? 0.210 -13.642 -10.965 1.00 71.94 86 PRO A C 1
ATOM 683 O O . PRO A 1 86 ? -0.482 -14.139 -10.084 1.00 71.94 86 PRO A O 1
ATOM 686 N N . ASP A 1 87 ? 1.325 -12.964 -10.693 1.00 84.38 87 ASP A N 1
ATOM 687 C CA . ASP A 1 87 ? 1.825 -12.592 -9.372 1.00 84.38 87 ASP A CA 1
ATOM 688 C C . ASP A 1 87 ? 1.339 -11.215 -8.891 1.00 84.38 87 ASP A C 1
ATOM 690 O O . ASP A 1 87 ? 1.714 -10.798 -7.796 1.00 84.38 87 ASP A O 1
ATOM 694 N N . ALA A 1 88 ? 0.533 -10.503 -9.686 1.00 89.81 88 ALA A N 1
ATOM 695 C CA . ALA A 1 88 ? 0.009 -9.198 -9.314 1.00 89.81 88 ALA A CA 1
ATOM 696 C C . ALA A 1 88 ? -0.962 -9.300 -8.128 1.00 89.81 88 ALA A C 1
ATOM 698 O O . ALA A 1 88 ? -1.893 -10.109 -8.119 1.00 89.81 88 ALA A O 1
ATOM 699 N N . ARG A 1 89 ? -0.754 -8.440 -7.133 1.00 94.06 89 ARG A N 1
ATOM 700 C CA . ARG A 1 89 ? -1.606 -8.290 -5.957 1.00 94.06 89 ARG A CA 1
ATOM 701 C C . ARG A 1 89 ? -2.301 -6.947 -6.005 1.00 94.06 89 ARG A C 1
ATOM 703 O O . ARG A 1 89 ? -1.667 -5.918 -6.224 1.00 94.06 89 ARG A O 1
ATOM 710 N N . ARG A 1 90 ? -3.610 -6.971 -5.777 1.00 94.94 90 ARG A N 1
ATOM 711 C CA . ARG A 1 90 ? -4.413 -5.768 -5.566 1.00 94.94 90 ARG A CA 1
ATOM 712 C C . ARG A 1 90 ? -4.407 -5.399 -4.099 1.00 94.94 90 ARG A C 1
ATOM 714 O O . ARG A 1 90 ? -4.234 -6.267 -3.247 1.00 94.94 90 ARG A O 1
ATOM 721 N N . GLY A 1 91 ? -4.575 -4.118 -3.836 1.00 96.38 91 GLY A N 1
ATOM 722 C CA . GLY A 1 91 ? -4.664 -3.586 -2.493 1.00 96.38 91 GLY A CA 1
ATOM 723 C C . GLY A 1 91 ? -4.730 -2.072 -2.504 1.00 96.38 91 GLY A C 1
ATOM 724 O O . GLY A 1 91 ? -5.279 -1.461 -3.432 1.00 96.38 91 GLY A O 1
ATOM 725 N N . VAL A 1 92 ? -4.134 -1.481 -1.478 1.00 97.38 92 VAL A N 1
ATOM 726 C CA . VAL A 1 92 ? -4.060 -0.035 -1.279 1.00 97.38 92 VAL A CA 1
ATOM 727 C C . VAL A 1 92 ? -2.611 0.432 -1.299 1.00 97.38 92 VAL A C 1
ATOM 729 O O . VAL A 1 92 ? -1.713 -0.283 -0.861 1.00 97.38 92 VAL A O 1
ATOM 732 N N . LEU A 1 93 ? -2.386 1.639 -1.807 1.00 97.81 93 LEU A N 1
ATOM 733 C CA . LEU A 1 93 ? -1.139 2.381 -1.653 1.00 97.81 93 LEU A CA 1
ATOM 734 C C . LEU A 1 93 ? -1.460 3.661 -0.884 1.00 97.81 93 LEU A C 1
ATOM 736 O O . LEU A 1 93 ? -2.218 4.478 -1.400 1.00 97.81 93 LEU A O 1
ATOM 740 N N . TYR A 1 94 ? -0.907 3.848 0.309 1.00 97.69 94 TYR A N 1
ATOM 741 C CA . TYR A 1 94 ? -1.145 5.038 1.135 1.00 97.69 94 TYR A CA 1
ATOM 742 C C . TYR A 1 94 ? 0.162 5.746 1.481 1.00 97.69 94 TYR A C 1
ATOM 744 O O . TYR A 1 94 ? 1.201 5.102 1.581 1.00 97.69 94 TYR A O 1
ATOM 752 N N . ASN A 1 95 ? 0.128 7.066 1.626 1.00 96.44 95 ASN A N 1
ATOM 753 C CA . ASN A 1 95 ? 1.280 7.846 2.066 1.00 96.44 95 ASN A CA 1
ATOM 754 C C . ASN A 1 95 ? 1.522 7.615 3.562 1.00 96.44 95 ASN A C 1
ATOM 756 O O . ASN A 1 95 ? 0.569 7.663 4.325 1.00 96.44 95 ASN A O 1
ATOM 760 N N . ASP A 1 96 ? 2.758 7.370 3.985 1.00 92.69 96 ASP A N 1
ATOM 761 C CA . ASP A 1 96 ? 3.047 6.937 5.358 1.00 92.69 96 ASP A CA 1
ATOM 762 C C . ASP A 1 96 ? 2.589 7.950 6.421 1.00 92.69 96 ASP A C 1
ATOM 764 O O . ASP A 1 96 ? 1.824 7.591 7.311 1.00 92.69 96 ASP A O 1
ATOM 768 N N . GLU A 1 97 ? 2.963 9.224 6.282 1.00 92.88 97 GLU A N 1
ATOM 769 C CA . GLU A 1 97 ? 2.657 10.261 7.278 1.00 92.88 97 GLU A CA 1
ATOM 770 C C . GLU A 1 97 ? 1.328 10.970 7.014 1.00 92.88 97 GLU A C 1
ATOM 772 O O . GLU A 1 97 ? 0.486 11.061 7.903 1.00 92.88 97 GLU A O 1
ATOM 777 N N . LEU A 1 98 ? 1.090 11.457 5.792 1.00 95.12 98 LEU A N 1
ATOM 778 C CA . LEU A 1 98 ? -0.083 12.289 5.499 1.00 95.12 98 LEU A CA 1
ATOM 779 C C . LEU A 1 98 ? -1.393 11.514 5.629 1.00 95.12 98 LEU A C 1
ATOM 781 O O . LEU A 1 98 ? -2.398 12.081 6.057 1.00 95.12 98 LEU A O 1
ATOM 785 N N . PHE A 1 99 ? -1.402 10.233 5.250 1.00 96.12 99 PHE A N 1
ATOM 786 C CA . PHE A 1 99 ? -2.576 9.391 5.458 1.00 96.12 99 PHE A CA 1
ATOM 787 C C . PHE A 1 99 ? -2.740 9.061 6.943 1.00 96.12 99 PHE A C 1
ATOM 789 O O . PHE A 1 99 ? -3.849 9.162 7.460 1.00 96.12 99 PHE A O 1
ATOM 796 N N . PHE A 1 100 ? -1.653 8.720 7.643 1.00 95.06 100 PHE A N 1
ATOM 797 C CA . PHE A 1 100 ? -1.696 8.442 9.078 1.00 95.06 100 PHE A CA 1
ATOM 798 C C . PHE A 1 100 ? -2.265 9.624 9.875 1.00 95.06 100 PHE A C 1
ATOM 800 O O . PHE A 1 100 ? -3.230 9.437 10.613 1.00 95.06 100 PHE A O 1
ATOM 807 N N . ASP A 1 101 ? -1.755 10.838 9.659 1.00 95.19 101 ASP A N 1
ATOM 808 C CA . ASP A 1 101 ? -2.213 12.060 10.333 1.00 95.19 101 ASP A CA 1
ATOM 809 C C . ASP A 1 101 ? -3.705 12.341 10.096 1.00 95.19 101 ASP A C 1
ATOM 811 O O . ASP A 1 101 ? -4.409 12.878 10.959 1.00 95.19 101 ASP A O 1
ATOM 815 N N . GLU A 1 102 ? -4.206 12.013 8.904 1.00 95.62 102 GLU A N 1
ATOM 816 C CA . GLU A 1 102 ? -5.614 12.183 8.557 1.00 95.62 102 GLU A CA 1
ATOM 817 C C . GLU A 1 102 ? -6.504 11.173 9.297 1.00 95.62 102 GLU A C 1
ATOM 819 O O . GLU A 1 102 ? -7.550 11.548 9.839 1.00 95.62 102 GLU A O 1
ATOM 824 N N . ILE A 1 103 ? -6.065 9.913 9.375 1.00 96.75 103 ILE A N 1
ATOM 825 C CA . ILE A 1 103 ? -6.756 8.849 10.111 1.00 96.75 103 ILE A CA 1
ATOM 826 C C . ILE A 1 103 ? -6.730 9.108 11.617 1.00 96.75 103 ILE A C 1
ATOM 828 O O . ILE A 1 103 ? -7.778 9.005 12.261 1.00 96.75 103 ILE A O 1
ATOM 832 N N . ASP A 1 104 ? -5.577 9.486 12.172 1.00 95.88 104 ASP A N 1
ATOM 833 C CA . ASP A 1 104 ? -5.434 9.823 13.588 1.00 95.88 104 ASP A CA 1
ATOM 834 C C . ASP A 1 104 ? -6.382 10.960 13.976 1.00 95.88 104 ASP A C 1
ATOM 836 O O . ASP A 1 104 ? -7.180 10.827 14.907 1.00 95.88 104 ASP A O 1
ATOM 840 N N . ARG A 1 105 ? -6.402 12.048 13.194 1.00 95.75 105 ARG A N 1
ATOM 841 C CA . ARG A 1 105 ? -7.313 13.174 13.434 1.00 95.75 105 ARG A CA 1
ATOM 842 C C . ARG A 1 105 ? -8.776 12.737 13.422 1.00 95.75 105 ARG A C 1
ATOM 844 O O . ARG A 1 105 ? -9.527 13.089 14.334 1.00 95.75 105 ARG A O 1
ATOM 851 N N . TYR A 1 106 ? -9.182 11.970 12.412 1.00 95.56 106 TYR A N 1
ATOM 852 C CA . TYR A 1 106 ? -10.556 11.489 12.278 1.00 95.56 106 TYR A CA 1
ATOM 853 C C . TYR A 1 106 ? -10.981 10.594 13.451 1.00 95.56 106 TYR A C 1
ATOM 855 O O . TYR A 1 106 ? -12.057 10.792 14.029 1.00 95.56 106 TYR A O 1
ATOM 863 N N . LEU A 1 107 ? -10.144 9.627 13.831 1.00 95.62 107 LEU A N 1
ATOM 864 C CA . LEU A 1 107 ? -10.445 8.707 14.927 1.00 95.62 107 LEU A CA 1
ATOM 865 C C . LEU A 1 107 ? -10.403 9.418 16.280 1.00 95.62 107 LEU A C 1
ATOM 867 O O . LEU A 1 107 ? -11.327 9.245 17.071 1.00 95.62 107 LEU A O 1
ATOM 871 N N . SER A 1 108 ? -9.437 10.309 16.502 1.00 94.75 108 SER A N 1
ATOM 872 C CA . SER A 1 108 ? -9.371 11.176 17.682 1.00 94.75 108 SER A CA 1
ATOM 873 C C . SER A 1 108 ? -10.655 11.988 17.880 1.00 94.75 108 SER A C 1
ATOM 875 O O . SER A 1 108 ? -11.151 12.136 19.001 1.00 94.75 108 SER A O 1
ATOM 877 N N . GLU A 1 109 ? -11.232 12.525 16.803 1.00 95.81 109 GLU A N 1
ATOM 878 C CA . GLU A 1 109 ? -12.511 13.231 16.868 1.00 95.81 109 GLU A CA 1
ATOM 879 C C . GLU A 1 109 ? -13.689 12.303 17.190 1.00 95.81 109 GLU A C 1
ATOM 881 O O . GLU A 1 109 ? -14.538 12.664 18.009 1.00 95.81 109 GLU A O 1
ATOM 886 N N . LYS A 1 110 ? -13.739 11.102 16.600 1.00 95.62 110 LYS A N 1
ATOM 887 C CA . LYS A 1 110 ? -14.755 10.092 16.941 1.00 95.62 110 LYS A CA 1
ATOM 888 C C . LYS A 1 110 ? -14.670 9.663 18.402 1.00 95.62 110 LYS A C 1
ATOM 890 O O . LYS A 1 110 ? -15.703 9.584 19.068 1.00 95.62 110 LYS A O 1
ATOM 895 N N . THR A 1 111 ? -13.465 9.452 18.919 1.00 96.25 111 THR A N 1
ATOM 896 C CA . THR A 1 111 ? -13.223 9.101 20.323 1.00 96.25 111 THR A CA 1
ATOM 897 C C . THR A 1 111 ? -13.712 10.203 21.255 1.00 96.25 111 THR A C 1
ATOM 899 O O . THR A 1 111 ? -14.452 9.930 22.199 1.00 96.25 111 THR A O 1
ATOM 902 N N . LYS A 1 112 ? -13.424 11.476 20.944 1.00 96.56 112 LYS A N 1
ATOM 903 C CA . LYS A 1 112 ? -13.943 12.630 21.708 1.00 96.56 112 LYS A CA 1
ATOM 904 C C . LYS A 1 112 ? -15.473 12.703 21.724 1.00 96.56 112 LYS A C 1
ATOM 906 O O . LYS A 1 112 ? -16.041 13.185 22.701 1.00 96.56 112 LYS A O 1
ATOM 911 N N . ARG A 1 113 ? -16.140 12.235 20.664 1.00 97.12 113 ARG A N 1
ATOM 912 C CA . ARG A 1 113 ? -17.610 12.146 20.585 1.00 97.12 113 ARG A CA 1
ATOM 913 C C . ARG A 1 113 ? -18.185 10.862 21.198 1.00 97.12 113 ARG A C 1
ATOM 915 O O . ARG A 1 113 ? -19.402 10.737 21.282 1.00 97.12 113 ARG A O 1
ATOM 922 N N . GLY A 1 114 ? -17.343 9.924 21.638 1.00 95.81 114 GLY A N 1
ATOM 923 C CA . GLY A 1 114 ? -17.770 8.617 22.145 1.00 95.81 114 GLY A CA 1
ATOM 924 C C . GLY A 1 114 ? -18.305 7.674 21.059 1.00 95.81 114 GLY A C 1
ATOM 925 O O . GLY A 1 114 ? -19.033 6.735 21.367 1.00 95.81 114 GLY A O 1
ATOM 926 N N . GLU A 1 115 ? -17.974 7.925 19.790 1.00 95.00 115 GLU A N 1
ATOM 927 C CA . GLU A 1 115 ? -18.423 7.139 18.629 1.00 95.00 115 GLU A CA 1
ATOM 928 C C . GLU A 1 115 ? -17.474 5.981 18.288 1.00 95.00 115 GLU A C 1
ATOM 930 O O . GLU A 1 115 ? -17.840 5.069 17.546 1.00 95.00 115 GLU A O 1
ATOM 935 N N . ALA A 1 116 ? -16.247 6.027 18.806 1.00 95.00 116 ALA A N 1
ATOM 936 C CA . ALA A 1 116 ? -15.225 5.005 18.642 1.00 95.00 116 ALA A CA 1
ATOM 937 C C . ALA A 1 116 ? -14.388 4.886 19.927 1.00 95.00 116 ALA A C 1
ATOM 939 O O . ALA A 1 116 ? -14.301 5.856 20.684 1.00 95.00 116 ALA A O 1
ATOM 940 N N . PRO A 1 117 ? -13.795 3.713 20.201 1.00 95.38 117 PRO A N 1
ATOM 941 C CA . PRO A 1 117 ? -12.753 3.599 21.209 1.00 95.38 117 PRO A CA 1
ATOM 942 C C . PRO A 1 117 ? -11.476 4.307 20.742 1.00 95.38 117 PRO A C 1
ATOM 944 O O . PRO A 1 117 ? -11.273 4.532 19.549 1.00 95.38 117 PRO A O 1
ATOM 947 N N . ASP A 1 118 ? -10.602 4.601 21.697 1.00 95.06 118 ASP A N 1
ATOM 948 C CA . ASP A 1 118 ? -9.216 4.945 21.405 1.00 95.06 118 ASP A CA 1
ATOM 949 C C . ASP A 1 118 ? -8.512 3.686 20.889 1.00 95.06 118 ASP A C 1
ATOM 951 O O . ASP A 1 118 ? -8.502 2.674 21.589 1.00 95.06 118 ASP A O 1
ATOM 955 N N . TYR A 1 119 ? -8.043 3.691 19.641 1.00 96.81 119 TYR A N 1
ATOM 956 C CA . TYR A 1 119 ? -7.444 2.509 19.022 1.00 96.81 119 TYR A CA 1
ATOM 957 C C . TYR A 1 119 ? -5.920 2.533 19.148 1.00 96.81 119 TYR A C 1
ATOM 959 O O . TYR A 1 119 ? -5.305 3.588 19.076 1.00 96.81 119 TYR A O 1
ATOM 967 N N . GLU A 1 120 ? -5.303 1.358 19.233 1.00 96.69 120 GLU A N 1
ATOM 968 C CA . GLU A 1 120 ? -3.860 1.187 19.048 1.00 96.69 120 GLU A CA 1
ATOM 969 C C . GLU A 1 120 ? -3.526 0.987 17.563 1.00 96.69 120 GLU A C 1
ATOM 971 O O . GLU A 1 120 ? -4.062 0.087 16.908 1.00 96.69 120 GLU A O 1
ATOM 976 N N . PHE A 1 121 ? -2.637 1.819 17.022 1.00 95.31 121 PHE A N 1
ATOM 977 C CA . PHE A 1 121 ? -2.396 1.932 15.580 1.00 95.31 121 PHE A CA 1
ATOM 978 C C . PHE A 1 121 ? -1.318 0.976 15.065 1.00 95.31 121 PHE A C 1
ATOM 980 O O . PHE A 1 121 ? -1.337 0.629 13.880 1.00 95.31 121 PHE A O 1
ATOM 987 N N . PHE A 1 122 ? -0.395 0.539 15.924 1.00 93.19 122 PHE A N 1
ATOM 988 C CA . PHE A 1 122 ? 0.834 -0.118 15.489 1.00 93.19 122 PHE A CA 1
ATOM 989 C C . PHE A 1 122 ? 1.030 -1.502 16.095 1.00 93.19 122 PHE A C 1
ATOM 991 O O . PHE A 1 122 ? 1.292 -2.446 15.355 1.00 93.19 122 PHE A O 1
ATOM 998 N N . ASP A 1 123 ? 0.918 -1.662 17.414 1.00 90.19 123 ASP A N 1
ATOM 999 C CA . ASP A 1 123 ? 1.308 -2.928 18.045 1.00 90.19 123 ASP A CA 1
ATOM 1000 C C . ASP A 1 123 ? 0.523 -3.207 19.328 1.00 90.19 123 ASP A C 1
ATOM 1002 O O . ASP A 1 123 ? 0.472 -2.395 20.249 1.00 90.19 123 ASP A O 1
ATOM 1006 N N . ALA A 1 124 ? -0.010 -4.427 19.429 1.00 88.31 124 ALA A N 1
ATOM 1007 C CA . ALA A 1 124 ? -0.697 -4.940 20.610 1.00 88.31 124 ALA A CA 1
ATOM 1008 C C . ALA A 1 124 ? 0.118 -4.810 21.905 1.00 88.31 124 ALA A C 1
ATOM 1010 O O . ALA A 1 124 ? -0.459 -4.684 22.984 1.00 88.31 124 ALA A O 1
ATOM 1011 N N . LYS A 1 125 ? 1.451 -4.814 21.816 1.00 91.06 125 LYS A N 1
ATOM 1012 C CA . LYS A 1 125 ? 2.342 -4.590 22.956 1.00 91.06 125 LYS A CA 1
ATOM 1013 C C . LYS A 1 125 ? 2.160 -3.207 23.594 1.00 91.06 125 LYS A C 1
ATOM 1015 O O . LYS A 1 125 ? 2.349 -3.091 24.804 1.00 91.06 125 LYS A O 1
ATOM 1020 N N . TYR A 1 126 ? 1.825 -2.187 22.804 1.00 88.44 126 TYR A N 1
ATOM 1021 C CA . TYR A 1 126 ? 1.644 -0.805 23.262 1.00 88.44 126 TYR A CA 1
ATOM 1022 C C . TYR A 1 126 ? 0.178 -0.425 23.459 1.00 88.44 126 TYR A C 1
ATOM 1024 O O . TYR A 1 126 ? -0.104 0.664 23.936 1.00 88.44 126 TYR A O 1
ATOM 1032 N N . ALA A 1 127 ? -0.742 -1.358 23.205 1.00 88.00 127 ALA A N 1
ATOM 1033 C CA . ALA A 1 127 ? -2.165 -1.072 23.235 1.00 88.00 127 ALA A CA 1
ATOM 1034 C C . ALA A 1 127 ? -2.702 -0.649 24.609 1.00 88.00 127 ALA A C 1
ATOM 1036 O O . ALA A 1 127 ? -3.774 -0.072 24.680 1.00 88.00 127 ALA A O 1
ATOM 1037 N N . GLU A 1 128 ? -2.030 -0.985 25.715 1.00 90.75 128 GLU A N 1
ATOM 1038 C CA . GLU A 1 128 ? -2.479 -0.634 27.079 1.00 90.75 128 GLU A CA 1
ATOM 1039 C C . GLU A 1 128 ? -3.953 -1.014 27.382 1.00 90.75 128 GLU A C 1
ATOM 1041 O O . GLU A 1 128 ? -4.613 -0.427 28.235 1.00 90.75 128 GLU A O 1
ATOM 1046 N N . GLY A 1 129 ? -4.469 -2.054 26.711 1.00 89.88 129 GLY A N 1
ATOM 1047 C CA . GLY A 1 129 ? -5.858 -2.519 26.823 1.00 89.88 129 GLY A CA 1
ATOM 1048 C C . GLY A 1 129 ? -6.826 -1.936 25.785 1.00 89.88 129 GLY A C 1
ATOM 1049 O O . GLY A 1 129 ? -7.966 -2.398 25.706 1.00 89.88 129 GLY A O 1
ATOM 1050 N N . ASN A 1 130 ? -6.379 -0.985 24.966 1.00 94.19 130 ASN A N 1
ATOM 1051 C CA . ASN A 1 130 ? -7.126 -0.451 23.836 1.00 94.19 130 ASN A CA 1
ATOM 1052 C C . ASN A 1 130 ? -7.266 -1.489 22.704 1.00 94.19 130 ASN A C 1
ATOM 1054 O O . ASN A 1 130 ? -6.384 -2.328 22.497 1.00 94.19 130 ASN A O 1
ATOM 1058 N N . PRO A 1 131 ? -8.377 -1.471 21.948 1.00 96.38 131 PRO A N 1
ATOM 1059 C CA . PRO A 1 131 ? -8.518 -2.301 20.758 1.00 96.38 131 PRO A CA 1
ATOM 1060 C C . PRO A 1 131 ? -7.557 -1.857 19.650 1.00 96.38 131 PRO A C 1
ATOM 1062 O O . PRO A 1 131 ? -7.272 -0.675 19.499 1.00 96.38 131 PRO A O 1
ATOM 1065 N N . LEU A 1 132 ? -7.107 -2.794 18.817 1.00 97.62 132 LEU A N 1
ATOM 1066 C CA . LEU A 1 132 ? -6.277 -2.474 17.652 1.00 97.62 132 LEU A CA 1
ATOM 1067 C C . LEU A 1 132 ? -7.097 -1.794 16.547 1.00 97.62 132 LEU A C 1
ATOM 1069 O O . LEU A 1 132 ? -8.236 -2.189 16.283 1.00 97.62 132 LEU A O 1
ATOM 1073 N N . LEU A 1 133 ? -6.485 -0.852 15.829 1.00 97.88 133 LEU A N 1
ATOM 1074 C CA . LEU A 1 133 ? -6.984 -0.355 14.549 1.00 97.88 133 LEU A CA 1
ATOM 1075 C C . LEU A 1 133 ? -6.680 -1.388 13.456 1.00 97.88 133 LEU A C 1
ATOM 1077 O O . LEU A 1 133 ? -5.679 -1.299 12.746 1.00 97.88 133 LEU A O 1
ATOM 1081 N N . THR A 1 134 ? -7.510 -2.423 13.354 1.00 98.12 134 THR A N 1
ATOM 1082 C CA . THR A 1 134 ? -7.256 -3.544 12.438 1.00 98.12 134 THR A CA 1
ATOM 1083 C C . THR A 1 134 ? -7.620 -3.228 10.985 1.00 98.12 134 THR A C 1
ATOM 1085 O O . THR A 1 134 ? -8.369 -2.288 10.700 1.00 98.12 134 THR A O 1
ATOM 1088 N N . SER A 1 135 ? -7.167 -4.064 10.042 1.00 97.88 135 SER A N 1
ATOM 1089 C CA . SER A 1 135 ? -7.539 -3.945 8.622 1.00 97.88 135 SER A CA 1
ATOM 1090 C C . SER A 1 135 ? -9.052 -4.004 8.402 1.00 97.88 135 SER A C 1
ATOM 1092 O O . SER A 1 135 ? -9.571 -3.302 7.535 1.00 97.88 135 SER A O 1
ATOM 1094 N N . ARG A 1 136 ? -9.793 -4.780 9.211 1.00 97.81 136 ARG A N 1
ATOM 1095 C CA . ARG A 1 136 ? -11.265 -4.800 9.159 1.00 97.81 136 ARG A CA 1
ATOM 1096 C C . ARG A 1 136 ? -11.861 -3.429 9.470 1.00 97.81 136 ARG A C 1
ATOM 1098 O O . ARG A 1 136 ? -12.812 -3.009 8.812 1.00 97.81 136 ARG A O 1
ATOM 1105 N N . ILE A 1 137 ? -11.318 -2.741 10.472 1.00 97.25 137 ILE A N 1
ATOM 1106 C CA . ILE A 1 137 ? -11.780 -1.406 10.861 1.00 97.25 137 ILE A CA 1
ATOM 1107 C C . ILE A 1 137 ? -11.397 -0.396 9.784 1.00 97.25 137 ILE A C 1
ATOM 1109 O O . ILE A 1 137 ? -12.260 0.355 9.345 1.00 97.25 137 ILE A O 1
ATOM 1113 N N . MET A 1 138 ? -10.158 -0.434 9.290 1.00 97.56 138 MET A N 1
ATOM 1114 C CA . MET A 1 138 ? -9.703 0.441 8.205 1.00 97.56 138 MET A CA 1
ATOM 1115 C C . MET A 1 138 ? -10.539 0.282 6.937 1.00 97.56 138 MET A C 1
ATOM 1117 O O . MET A 1 138 ? -10.957 1.274 6.350 1.00 97.56 138 MET A O 1
ATOM 1121 N N . ARG A 1 139 ? -10.883 -0.945 6.541 1.00 95.81 139 ARG A N 1
ATOM 1122 C CA . ARG A 1 139 ? -11.801 -1.163 5.417 1.00 95.81 139 ARG A CA 1
ATOM 1123 C C . ARG A 1 139 ? -13.181 -0.571 5.678 1.00 95.81 139 ARG A C 1
ATOM 1125 O O . ARG A 1 139 ? -13.680 0.189 4.856 1.00 95.81 139 ARG A O 1
ATOM 1132 N N . ARG A 1 140 ? -13.770 -0.854 6.844 1.00 95.31 140 ARG A N 1
ATOM 1133 C CA . ARG A 1 140 ? -15.106 -0.355 7.212 1.00 95.31 140 ARG A CA 1
ATOM 1134 C C . ARG A 1 140 ? -15.173 1.167 7.307 1.00 95.31 140 ARG A C 1
ATOM 1136 O O . ARG A 1 140 ? -16.201 1.739 6.972 1.00 95.31 140 ARG A O 1
ATOM 1143 N N . GLU A 1 141 ? -14.143 1.806 7.846 1.00 94.56 141 GLU A N 1
ATOM 1144 C CA . GLU A 1 141 ? -14.142 3.243 8.128 1.00 94.56 141 GLU A CA 1
ATOM 1145 C C . GLU A 1 141 ? -13.588 4.062 6.964 1.00 94.56 141 GLU A C 1
ATOM 1147 O O . GLU A 1 141 ? -14.033 5.189 6.772 1.00 94.56 141 GLU A O 1
ATOM 1152 N N . VAL A 1 142 ? -12.650 3.511 6.191 1.00 94.62 142 VAL A N 1
ATOM 1153 C CA . VAL A 1 142 ? -11.852 4.254 5.210 1.00 94.62 142 VAL A CA 1
ATOM 1154 C C . VAL A 1 142 ? -12.035 3.688 3.805 1.00 94.62 142 VAL A C 1
ATOM 1156 O O . VAL A 1 142 ? -12.640 4.350 2.970 1.00 94.62 142 VAL A O 1
ATOM 1159 N N . PHE A 1 143 ? -11.520 2.486 3.529 1.00 94.06 143 PHE A N 1
ATOM 1160 C CA . PHE A 1 143 ? -11.301 2.038 2.144 1.00 94.06 143 PHE A CA 1
ATOM 1161 C C . PHE A 1 143 ? -12.575 1.613 1.408 1.00 94.06 143 PHE A C 1
ATOM 1163 O O . PHE A 1 143 ? -12.691 1.836 0.203 1.00 94.06 143 PHE A O 1
ATOM 1170 N N . ASP A 1 144 ? -13.530 1.024 2.129 1.00 92.12 144 ASP A N 1
ATOM 1171 C CA . ASP A 1 144 ? -14.785 0.507 1.574 1.00 92.12 144 ASP A CA 1
ATOM 1172 C C . ASP A 1 144 ? -16.000 1.334 2.027 1.00 92.12 144 ASP A C 1
ATOM 1174 O O . ASP A 1 144 ? -17.149 0.958 1.781 1.00 92.12 144 ASP A O 1
ATOM 1178 N N . ASN A 1 145 ? -15.765 2.471 2.691 1.00 89.75 145 ASN A N 1
ATOM 1179 C CA . ASN A 1 145 ? -16.821 3.371 3.128 1.00 89.75 145 ASN A CA 1
ATOM 1180 C C . ASN A 1 145 ? -17.078 4.460 2.077 1.00 89.75 145 ASN A C 1
ATOM 1182 O O . ASN A 1 145 ? -16.286 5.395 1.966 1.00 89.75 145 ASN A O 1
ATOM 1186 N N . PRO A 1 146 ? -18.213 4.427 1.358 1.00 85.00 146 PRO A N 1
ATOM 1187 C CA . PRO A 1 146 ? -18.515 5.430 0.338 1.00 85.00 146 PRO A CA 1
ATOM 1188 C C . PRO A 1 146 ? -18.794 6.825 0.919 1.00 85.00 146 PRO A C 1
ATOM 1190 O O . PRO A 1 146 ? -18.829 7.799 0.174 1.00 85.00 146 PRO A O 1
ATOM 1193 N N . SER A 1 147 ? -19.035 6.931 2.232 1.00 84.38 147 SER A N 1
ATOM 1194 C CA . SER A 1 147 ? -19.230 8.217 2.916 1.00 84.38 147 SER A CA 1
ATOM 1195 C C . SER A 1 147 ? -17.913 8.851 3.371 1.00 84.38 147 SER A C 1
ATOM 1197 O O . SER A 1 147 ? -17.920 9.981 3.858 1.00 84.38 147 SER A O 1
ATOM 1199 N N . SER A 1 148 ? -16.802 8.126 3.255 1.00 82.75 148 SER A N 1
ATOM 1200 C CA . SER A 1 148 ? -15.479 8.583 3.660 1.00 82.75 148 SER A CA 1
ATOM 1201 C C . SER A 1 148 ? -14.749 9.212 2.484 1.00 82.75 148 SER A C 1
ATOM 1203 O O . SER A 1 148 ? -14.837 8.739 1.356 1.00 82.75 148 SER A O 1
ATOM 1205 N N . SER A 1 149 ? -14.007 10.283 2.750 1.00 84.88 149 SER A N 1
ATOM 1206 C CA . SER A 1 149 ? -13.248 11.011 1.734 1.00 84.88 149 SER A CA 1
ATOM 1207 C C . SER A 1 149 ? -11.853 11.304 2.269 1.00 84.88 149 SER A C 1
ATOM 1209 O O . SER A 1 149 ? -11.535 12.455 2.560 1.00 84.88 149 SER A O 1
ATOM 1211 N N . PHE A 1 150 ? -11.055 10.249 2.433 1.00 92.06 150 PHE A N 1
ATOM 1212 C CA . PHE A 1 150 ? -9.669 10.371 2.876 1.00 92.06 150 PHE A CA 1
ATOM 1213 C C . PHE A 1 150 ? -8.738 10.618 1.692 1.00 92.06 150 PHE A C 1
ATOM 1215 O O . PHE A 1 150 ? -8.822 9.924 0.672 1.00 92.06 150 PHE A O 1
ATOM 1222 N N . GLY A 1 151 ? -7.847 11.596 1.831 1.00 91.25 151 GLY A N 1
ATOM 1223 C CA . GLY A 1 151 ? -6.785 11.858 0.867 1.00 91.25 151 GLY A CA 1
ATOM 1224 C C . GLY A 1 151 ? -5.635 10.858 0.979 1.00 91.25 151 GLY A C 1
ATOM 1225 O O . GLY A 1 151 ? -5.637 9.955 1.807 1.00 91.25 151 GLY A O 1
ATOM 1226 N N . ASN A 1 152 ? -4.614 11.033 0.137 1.00 94.38 152 ASN A N 1
ATOM 1227 C CA . ASN A 1 152 ? -3.301 10.394 0.315 1.00 94.38 152 ASN A CA 1
ATOM 1228 C C . ASN A 1 152 ? -3.288 8.854 0.305 1.00 94.38 152 ASN A C 1
ATOM 1230 O O . ASN A 1 152 ? -2.362 8.234 0.823 1.00 94.38 152 ASN A O 1
ATOM 1234 N N . TRP A 1 153 ? -4.271 8.231 -0.345 1.00 96.75 153 TRP A N 1
ATOM 1235 C CA . TRP A 1 153 ? -4.246 6.810 -0.676 1.00 96.75 153 TRP A CA 1
ATOM 1236 C C . TRP A 1 153 ? -4.904 6.535 -2.031 1.00 96.75 153 TRP A C 1
ATOM 1238 O O . TRP A 1 153 ? -5.728 7.314 -2.516 1.00 96.75 153 TRP A O 1
ATOM 1248 N N . TYR A 1 154 ? -4.538 5.413 -2.639 1.00 96.50 154 TYR A N 1
ATOM 1249 C CA . TYR A 1 154 ? -5.037 4.941 -3.925 1.00 96.50 154 TYR A CA 1
ATOM 1250 C C . TYR A 1 154 ? -5.356 3.454 -3.854 1.00 96.50 154 TYR A C 1
ATOM 1252 O O . TYR A 1 154 ? -4.725 2.706 -3.102 1.00 96.50 154 TYR A O 1
ATOM 1260 N N . ARG A 1 155 ? -6.260 2.996 -4.722 1.00 95.56 155 ARG A N 1
ATOM 1261 C CA . ARG A 1 155 ? -6.275 1.579 -5.095 1.00 95.56 155 ARG A CA 1
ATOM 1262 C C . ARG A 1 155 ? -5.016 1.289 -5.897 1.00 95.56 155 ARG A C 1
ATOM 1264 O O . ARG A 1 155 ? -4.607 2.102 -6.723 1.00 95.56 155 ARG A O 1
ATOM 1271 N N . ALA A 1 156 ? -4.388 0.150 -5.654 1.00 95.62 156 ALA A N 1
ATOM 1272 C CA . ALA A 1 156 ? -3.122 -0.181 -6.286 1.00 95.62 156 ALA A CA 1
ATOM 1273 C C . ALA A 1 156 ? -3.042 -1.649 -6.686 1.00 95.62 156 ALA A C 1
ATOM 1275 O O . ALA A 1 156 ? -3.655 -2.519 -6.069 1.00 95.62 156 ALA A O 1
ATOM 1276 N N . GLU A 1 157 ? -2.256 -1.907 -7.722 1.00 94.44 157 GLU A N 1
ATOM 1277 C CA . GLU A 1 157 ? -1.875 -3.246 -8.144 1.00 94.44 157 GLU A CA 1
ATOM 1278 C C . GLU A 1 157 ? -0.347 -3.309 -8.250 1.00 94.44 157 GLU A C 1
ATOM 1280 O O . GLU A 1 157 ? 0.262 -2.558 -9.018 1.00 94.44 157 GLU A O 1
ATOM 1285 N N . LEU A 1 158 ? 0.271 -4.178 -7.449 1.00 94.31 158 LEU A N 1
ATOM 1286 C CA . LEU A 1 158 ? 1.717 -4.382 -7.389 1.00 94.31 158 LEU A CA 1
ATOM 1287 C C . LEU A 1 158 ? 2.061 -5.790 -7.875 1.00 94.31 158 LEU A C 1
ATOM 1289 O O . LEU A 1 158 ? 1.469 -6.774 -7.444 1.00 94.31 158 LEU A O 1
ATOM 1293 N N . SER A 1 159 ? 3.057 -5.896 -8.745 1.00 92.62 159 SER A N 1
ATOM 1294 C CA . SER A 1 159 ? 3.671 -7.156 -9.166 1.00 92.62 159 SER A CA 1
ATOM 1295 C C . SER A 1 159 ? 5.190 -7.061 -9.040 1.00 92.62 159 SER A C 1
ATOM 1297 O O . SER A 1 159 ? 5.746 -5.999 -8.737 1.00 92.62 159 SER A O 1
ATOM 1299 N N . LYS A 1 160 ? 5.903 -8.146 -9.359 1.00 90.94 160 LYS A N 1
ATOM 1300 C CA . LYS A 1 160 ? 7.369 -8.095 -9.461 1.00 90.94 160 LYS A CA 1
ATOM 1301 C C . LYS A 1 160 ? 7.866 -7.118 -10.522 1.00 90.94 160 LYS A C 1
ATOM 1303 O O . LYS A 1 160 ? 9.013 -6.692 -10.437 1.00 90.94 160 LYS A O 1
ATOM 1308 N N . THR A 1 161 ? 7.047 -6.788 -11.520 1.00 91.62 161 THR A N 1
ATOM 1309 C CA . THR A 1 161 ? 7.460 -5.999 -12.689 1.00 91.62 161 THR A CA 1
ATOM 1310 C C . THR A 1 161 ? 6.813 -4.624 -12.779 1.00 91.62 161 THR A C 1
ATOM 1312 O O . THR A 1 161 ? 7.253 -3.819 -13.600 1.00 91.62 161 THR A O 1
ATOM 1315 N N . SER A 1 162 ? 5.791 -4.331 -11.974 1.00 92.81 162 SER A N 1
ATOM 1316 C CA . SER A 1 162 ? 5.041 -3.082 -12.087 1.00 92.81 162 SER A CA 1
ATOM 1317 C C . SER A 1 162 ? 4.347 -2.667 -10.797 1.00 92.81 162 SER A C 1
ATOM 1319 O O . SER A 1 162 ? 3.933 -3.516 -10.015 1.00 92.81 162 SER A O 1
ATOM 1321 N N . LEU A 1 163 ? 4.120 -1.364 -10.654 1.00 94.38 163 LEU A N 1
ATOM 1322 C CA . LEU A 1 163 ? 3.130 -0.789 -9.746 1.00 94.38 163 LEU A CA 1
ATOM 1323 C C . LEU A 1 163 ? 2.181 0.086 -10.565 1.00 94.38 163 LEU A C 1
ATOM 1325 O O . LEU A 1 163 ? 2.636 0.933 -11.334 1.00 94.38 163 LEU A O 1
ATOM 1329 N N . ALA A 1 164 ? 0.878 -0.088 -10.390 1.00 94.25 164 ALA A N 1
ATOM 1330 C CA . ALA A 1 164 ? -0.140 0.791 -10.951 1.00 94.25 164 ALA A CA 1
ATOM 1331 C C . ALA A 1 164 ? -1.055 1.312 -9.845 1.00 94.25 164 ALA A C 1
ATOM 1333 O O . ALA A 1 164 ? -1.385 0.57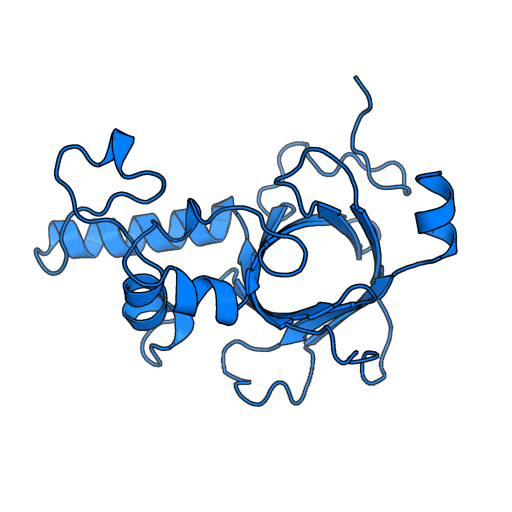6 -8.917 1.00 94.25 164 ALA A O 1
ATOM 1334 N N . ILE A 1 165 ? -1.465 2.575 -9.962 1.00 94.81 165 ILE A N 1
ATOM 1335 C CA . ILE A 1 165 ? -2.416 3.208 -9.045 1.00 94.81 165 ILE A CA 1
ATOM 1336 C C . ILE A 1 165 ? -3.685 3.605 -9.787 1.00 94.81 165 ILE A C 1
ATOM 1338 O O . ILE A 1 165 ? -3.648 3.977 -10.963 1.00 94.81 165 ILE A O 1
ATOM 1342 N N . PHE A 1 166 ? -4.798 3.551 -9.076 1.00 93.62 166 PHE A N 1
ATOM 1343 C CA . PHE A 1 166 ? -6.149 3.738 -9.575 1.00 93.62 166 PHE A CA 1
ATOM 1344 C C . PHE A 1 166 ? -6.897 4.696 -8.651 1.00 93.62 166 PHE A C 1
ATOM 1346 O O . PHE A 1 166 ? -6.527 4.884 -7.488 1.00 93.62 166 PHE A O 1
ATOM 1353 N N . ASP A 1 167 ? -7.959 5.298 -9.181 1.00 92.62 167 ASP A N 1
ATOM 1354 C CA . ASP A 1 167 ? -8.875 6.087 -8.363 1.00 92.62 167 ASP A CA 1
ATOM 1355 C C . ASP A 1 167 ? -9.466 5.221 -7.240 1.00 92.62 167 ASP A C 1
ATOM 1357 O O . ASP A 1 167 ? -9.698 4.023 -7.419 1.00 92.62 167 ASP A O 1
ATOM 1361 N N . GLN A 1 168 ? -9.736 5.829 -6.087 1.00 92.38 168 GLN A N 1
ATOM 1362 C CA . GLN A 1 168 ? -10.311 5.139 -4.929 1.00 92.38 168 GLN A CA 1
ATOM 1363 C C . GLN A 1 168 ? -11.658 4.470 -5.264 1.00 92.38 168 GLN A C 1
ATOM 1365 O O . GLN A 1 168 ? -11.982 3.412 -4.718 1.00 92.38 168 GLN A O 1
ATOM 1370 N N . ASN A 1 169 ? -12.407 5.033 -6.219 1.00 88.94 169 ASN A N 1
ATOM 1371 C CA . ASN A 1 169 ? -13.698 4.518 -6.673 1.00 88.94 169 ASN A CA 1
ATOM 1372 C C . ASN A 1 169 ? -13.588 3.506 -7.828 1.00 88.94 169 ASN A C 1
ATOM 1374 O O . ASN A 1 169 ? -14.586 2.867 -8.170 1.00 88.94 169 ASN A O 1
ATOM 1378 N N . ASP A 1 170 ? -12.407 3.315 -8.431 1.00 87.19 170 ASP A N 1
ATOM 1379 C CA . ASP A 1 170 ? -12.198 2.328 -9.500 1.00 87.19 170 ASP A CA 1
ATOM 1380 C C . ASP A 1 170 ? -11.970 0.924 -8.917 1.00 87.19 170 ASP A C 1
ATOM 1382 O O . ASP A 1 170 ? -10.888 0.341 -8.981 1.00 87.19 170 ASP A O 1
ATOM 1386 N N . VAL A 1 171 ? -13.035 0.354 -8.350 1.00 85.38 171 VAL A N 1
ATOM 1387 C CA . VAL A 1 171 ? -13.055 -1.016 -7.805 1.00 85.38 171 VAL A CA 1
ATOM 1388 C C . VAL A 1 171 ? -12.784 -2.092 -8.863 1.00 85.38 171 VAL A C 1
ATOM 1390 O O . VAL A 1 171 ? -12.441 -3.225 -8.528 1.00 85.38 171 VAL A O 1
ATOM 1393 N N . ALA A 1 172 ? -12.949 -1.756 -10.145 1.00 86.75 172 ALA A N 1
ATOM 1394 C CA . ALA A 1 172 ? -12.706 -2.666 -11.254 1.00 86.75 172 ALA A CA 1
ATOM 1395 C C . ALA A 1 172 ? -11.228 -2.703 -11.673 1.00 86.75 172 ALA A C 1
ATOM 1397 O O . ALA A 1 172 ? -10.844 -3.623 -12.401 1.00 86.75 172 ALA A O 1
ATOM 1398 N N . TYR A 1 173 ? -10.409 -1.749 -11.204 1.00 87.12 173 TYR A N 1
ATOM 1399 C CA . TYR A 1 173 ? -9.021 -1.555 -11.634 1.00 87.12 173 TYR A CA 1
ATOM 1400 C C . TYR A 1 173 ? -8.944 -1.407 -13.163 1.00 87.12 173 TYR A C 1
ATOM 1402 O O . TYR A 1 173 ? -8.109 -2.014 -13.838 1.00 87.12 173 TYR A O 1
ATOM 1410 N N . ALA A 1 174 ? -9.887 -0.656 -13.737 1.00 85.81 174 ALA A N 1
ATOM 1411 C CA . ALA A 1 174 ? -10.071 -0.577 -15.180 1.00 85.81 174 ALA A CA 1
ATOM 1412 C C . ALA A 1 174 ? -9.107 0.421 -15.837 1.00 85.81 174 ALA A C 1
ATOM 1414 O O . ALA A 1 174 ? -8.591 0.153 -16.929 1.00 85.81 174 ALA A O 1
ATOM 1415 N N . CYS A 1 175 ? -8.871 1.560 -15.181 1.00 85.88 175 CYS A N 1
ATOM 1416 C CA . CYS A 1 175 ? -8.179 2.708 -15.757 1.00 85.88 175 CYS A CA 1
ATOM 1417 C C . CYS A 1 175 ? -7.091 3.226 -14.800 1.00 85.88 175 CYS A C 1
ATOM 1419 O O . CYS A 1 175 ? -7.379 4.070 -13.950 1.00 85.88 175 CYS A O 1
ATOM 1421 N N . PRO A 1 176 ? -5.830 2.768 -14.930 1.00 90.44 176 PRO A N 1
ATOM 1422 C CA . PRO A 1 176 ? -4.758 3.241 -14.061 1.00 90.44 176 PRO A CA 1
ATOM 1423 C C . PRO A 1 176 ? -4.504 4.739 -14.272 1.00 90.44 176 PRO A C 1
ATOM 1425 O O . PRO A 1 176 ? -4.338 5.200 -15.403 1.00 90.44 176 PRO A O 1
ATOM 1428 N N . LEU A 1 177 ? -4.421 5.493 -13.173 1.00 92.25 177 LEU A N 1
ATOM 1429 C CA . LEU A 1 177 ? -4.054 6.913 -13.168 1.00 92.25 177 LEU A CA 1
ATOM 1430 C C . LEU A 1 177 ? -2.575 7.091 -13.526 1.00 92.25 177 LEU A C 1
ATOM 1432 O O . LEU A 1 177 ? -2.196 7.981 -14.292 1.00 92.25 177 LEU A O 1
ATOM 1436 N N . LYS A 1 178 ? -1.724 6.236 -12.949 1.00 92.75 178 LYS A N 1
ATOM 1437 C CA . LYS A 1 178 ? -0.285 6.169 -13.214 1.00 92.75 178 LYS A CA 1
ATOM 1438 C C . LYS A 1 178 ? 0.193 4.727 -13.102 1.00 92.75 178 LYS A C 1
ATOM 1440 O O . LYS A 1 178 ? -0.406 3.911 -12.403 1.00 92.75 178 LYS A O 1
ATOM 1445 N N . GLN A 1 179 ? 1.297 4.444 -13.780 1.00 93.44 179 GLN A N 1
ATOM 1446 C CA . GLN A 1 179 ? 1.974 3.158 -13.719 1.00 93.44 179 GLN A CA 1
ATOM 1447 C C . GLN A 1 179 ? 3.487 3.335 -13.798 1.00 93.44 179 GLN A C 1
ATOM 1449 O O . GLN A 1 179 ? 4.001 4.224 -14.487 1.00 93.44 179 GLN A O 1
ATOM 1454 N N . TRP A 1 180 ? 4.185 2.432 -13.129 1.00 94.38 180 TRP A N 1
ATOM 1455 C CA . TRP A 1 180 ? 5.629 2.316 -13.131 1.00 94.38 180 TRP A CA 1
ATOM 1456 C C . TRP A 1 180 ? 6.014 0.882 -13.450 1.00 94.38 180 TRP A C 1
ATOM 1458 O O . TRP A 1 180 ? 5.374 -0.059 -12.984 1.00 94.38 180 TRP A O 1
ATOM 1468 N N . LEU A 1 181 ? 7.057 0.725 -14.256 1.00 93.62 181 LEU A N 1
ATOM 1469 C CA . LEU A 1 181 ? 7.593 -0.567 -14.666 1.00 93.62 181 LEU A CA 1
ATOM 1470 C C . LEU A 1 181 ? 9.017 -0.703 -14.149 1.00 93.62 181 LEU A C 1
ATOM 1472 O O . LEU A 1 181 ? 9.779 0.269 -14.161 1.00 93.62 181 LEU A O 1
ATOM 1476 N N . VAL A 1 182 ? 9.386 -1.910 -13.726 1.00 93.00 182 VAL A N 1
ATOM 1477 C CA . VAL A 1 182 ? 10.773 -2.227 -13.379 1.00 93.00 182 VAL A CA 1
ATOM 1478 C C . VAL A 1 182 ? 11.678 -1.869 -14.550 1.00 93.00 182 VAL A C 1
ATOM 1480 O O . VAL A 1 182 ? 11.409 -2.229 -15.694 1.00 93.00 182 VAL A O 1
ATOM 1483 N N . SER A 1 183 ? 12.757 -1.153 -14.246 1.00 89.06 183 SER A N 1
ATOM 1484 C CA . SER A 1 183 ? 13.764 -0.752 -15.223 1.00 89.06 183 SER A CA 1
ATOM 1485 C C . SER A 1 183 ? 14.950 -1.715 -15.149 1.00 89.06 183 SER A C 1
ATOM 1487 O O . SER A 1 183 ? 15.706 -1.642 -14.181 1.00 89.06 183 SER A O 1
ATOM 1489 N N . PRO A 1 184 ? 15.168 -2.604 -16.141 1.00 90.12 184 PRO A N 1
ATOM 1490 C CA . PRO A 1 184 ? 16.313 -3.518 -16.129 1.00 90.12 184 PRO A CA 1
ATOM 1491 C C . PRO A 1 184 ? 17.659 -2.788 -16.021 1.00 90.12 184 PRO A C 1
ATOM 1493 O O . PRO A 1 184 ? 18.583 -3.278 -15.381 1.00 90.12 184 PRO A O 1
ATOM 1496 N N . GLU A 1 185 ? 17.747 -1.593 -16.611 1.00 9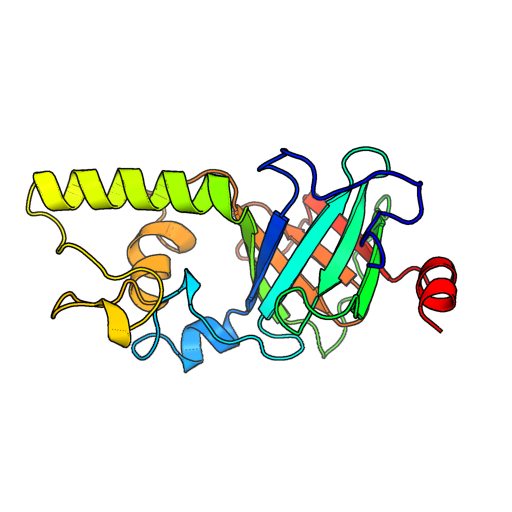0.50 185 GLU A N 1
ATOM 1497 C CA . GLU A 1 185 ? 18.920 -0.718 -16.536 1.00 90.50 185 GLU A CA 1
ATOM 1498 C C . GLU A 1 185 ? 19.190 -0.239 -15.101 1.00 90.50 185 GLU A C 1
ATOM 1500 O O . GLU A 1 185 ? 20.325 -0.306 -14.633 1.00 90.50 185 GLU A O 1
ATOM 1505 N N . ASP A 1 186 ? 18.152 0.218 -14.392 1.00 90.62 186 ASP A N 1
ATOM 1506 C CA . ASP A 1 186 ? 18.293 0.673 -13.003 1.00 90.62 186 ASP A CA 1
ATOM 1507 C C . ASP A 1 186 ? 18.551 -0.516 -12.068 1.00 90.62 186 ASP A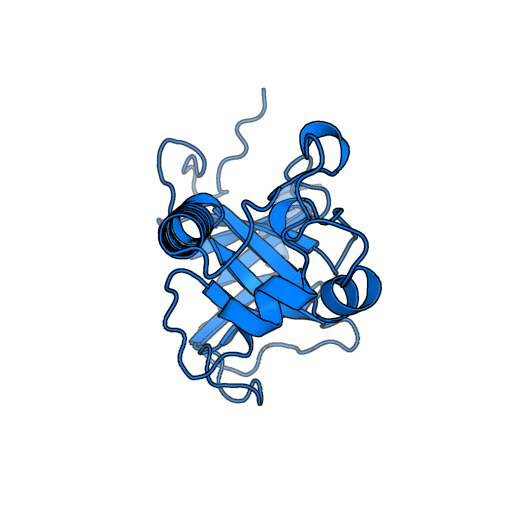 C 1
ATOM 1509 O O . ASP A 1 186 ? 19.354 -0.420 -11.144 1.00 90.62 186 ASP A O 1
ATOM 1513 N N . MET A 1 187 ? 17.926 -1.665 -12.338 1.00 91.69 187 MET A N 1
ATOM 1514 C CA . MET A 1 187 ? 18.144 -2.897 -11.579 1.00 91.69 187 MET A CA 1
ATOM 1515 C C . MET A 1 187 ? 19.584 -3.401 -11.678 1.00 91.69 187 MET A C 1
ATOM 1517 O O . MET A 1 187 ? 20.110 -3.918 -10.698 1.00 91.69 187 MET A O 1
ATOM 1521 N N . ALA A 1 188 ? 20.264 -3.195 -12.809 1.00 90.12 188 ALA A N 1
ATOM 1522 C CA . ALA A 1 188 ? 21.681 -3.531 -12.947 1.00 90.12 188 ALA A CA 1
ATOM 1523 C C . ALA A 1 188 ? 22.600 -2.709 -12.018 1.00 90.12 188 ALA A C 1
ATOM 1525 O O . ALA A 1 188 ? 23.767 -3.057 -11.864 1.00 90.12 188 ALA A O 1
ATOM 1526 N N . LYS A 1 189 ? 22.101 -1.630 -11.394 1.00 84.75 189 LYS A N 1
ATOM 1527 C CA . LYS A 1 189 ? 22.834 -0.840 -10.388 1.00 84.75 189 LYS A CA 1
ATOM 1528 C C . LYS A 1 189 ? 22.745 -1.414 -8.970 1.00 84.75 189 LYS A C 1
ATOM 1530 O O . LYS A 1 189 ? 23.449 -0.917 -8.100 1.00 84.75 189 LYS A O 1
ATOM 1535 N N . LEU A 1 190 ? 21.885 -2.410 -8.738 1.00 76.94 190 LEU A N 1
ATOM 1536 C CA . LEU A 1 190 ? 21.759 -3.109 -7.451 1.00 76.94 190 LEU A CA 1
ATOM 1537 C C . LEU A 1 190 ? 22.690 -4.327 -7.328 1.00 76.94 190 LEU A C 1
ATOM 1539 O O . LEU A 1 190 ? 22.784 -4.889 -6.239 1.00 76.94 190 LEU A O 1
ATOM 1543 N N . ALA A 1 191 ? 23.314 -4.751 -8.433 1.00 59.09 191 ALA A N 1
ATOM 1544 C CA . ALA A 1 191 ? 24.160 -5.942 -8.521 1.00 59.09 191 ALA A CA 1
ATOM 1545 C C . ALA A 1 191 ? 25.598 -5.710 -8.033 1.00 59.09 191 ALA A C 1
ATOM 1547 O O . ALA A 1 191 ? 26.124 -4.591 -8.235 1.00 59.09 191 ALA A O 1
#

Solvent-accessible surface area (backbone atoms only — not comparable to full-atom values): 10644 Å² total; per-residue (Å²): 130,86,77,80,44,45,96,88,72,47,68,47,75,75,88,47,65,86,18,41,27,36,40,42,18,46,69,52,39,62,76,37,22,84,79,41,14,48,81,43,55,76,62,36,81,79,35,20,30,34,36,37,44,33,85,90,77,54,32,38,41,30,9,39,66,69,71,76,50,83,72,46,39,24,39,64,53,88,76,82,79,78,81,78,52,98,71,48,29,50,32,38,34,32,29,57,51,64,28,46,56,51,51,51,53,54,49,53,52,32,31,76,70,69,76,41,74,67,59,22,53,46,46,81,90,74,20,87,86,39,53,62,39,14,32,50,50,46,34,62,62,47,76,73,23,88,90,43,86,77,68,55,54,28,30,25,40,38,39,98,52,28,43,35,34,25,52,74,82,46,83,79,70,79,65,66,78,47,40,28,34,55,33,72,75,60,46,62,72,77,109